Protein 8YLG (pdb70)

InterPro domains:
  IPR000835 MarR-type HTH domain [PF12802] (48-110)
  IPR000835 MarR-type HTH domain [PR00598] (70-86)
  IPR000835 MarR-type HTH domain [PR00598] (87-102)
  IPR000835 MarR-type HTH domain [PR00598] (106-122)
  IPR000835 MarR-type HTH domain [PR00598] (136-156)
  IPR000835 MarR-type HTH domain [PS50995] (1-158)
  IPR000835 MarR-type HTH domain [SM00347] (43-146)
  IPR023187 Transcriptional regulator MarR-type, conserved site [PS01117] (85-119)
  IPR036388 Winged helix-like DNA-binding domain superfamily [G3DSA:1.10.10.10] (2-160)
  IPR036390 Winged helix DNA-binding domain superfamily [SSF46785] (11-158)

Foldseek 3Di:
DDPQVVVQVVCCVVPVVDNPVVSNVVVVVVVLVVCCCPPFQQVLCVVLVDGPLLLLLLVVLQVVDPPSKDWLVVSCVVVVHDSVVSVVSLVVCVVVPQWDWDADPVDNVTIIIGGDPVNNVSSVVSVVVNVVSVCVSCVVADPVRVVVVVVVVVVVVVVVD/DDPQVVVQVVCCVVPVVDDCVVSNVVVVVVVLVVCCCPPFQQVLCVVLVDGPLLLLLLVCLVVVDPPSKDWLVVSCVVVVHDSVVSVVSLVVCVVVVQWDWDADPVDNVIIIIGGDPVNNVSSVVSVVVNVVRVCVSCVVDDPVRVVVVVVVVVVVVVVD

Secondary structure (DSSP, 8-state):
--HHHHHHHHHHHH-TT---THHHHHHHHHHHHHHIIIIIIHHHHHHTT--HHHHHHHHHHHHT-TT-EE-HHHHHHHHT--HHHHHHHHHHHHHHTSEEEEE-TT-TT-EEEEE-HHHHHHHHHHHHHHHHHHHHHHTTS-HHHHHHHHHHHHHHHHHH-/--HHHHHHHHHHHH-TTS--THHHHHHHHHHHHHHIIIIIIHHHHHHTT--HHHHHHHHHHHHT-TT-EE-HHHHHHHHT--HHHHHHHHHHHHHTTSEEEEE-TT-TT-EEEEE-HHHHHHHHHHHHHHHHHHHHHHTTS-HHHHHHHHHHHHHHHHH-

Nearest PDB structures (foldseek):
  8ylg-assembly1_B  TM=1.003E+00  e=1.000E-26  Burkholderia thailandensis
  2nnn-assembly3_F  TM=7.991E-01  e=2.246E-09  Pseudomonas aeruginosa
  3zpl-assembly2_E  TM=8.875E-01  e=2.372E-08  Streptomyces coelicolor
  3zmd-assembly2_D  TM=9.044E-01  e=6.239E-08  Streptomyces coelicolor
  4zzl-assembly1_B  TM=9.068E-01  e=1.075E-07  Pseudomonas aeruginosa

Sequence (321 aa):
MDRRAAHAVEQWRSERPDLDPSSMIVLGRLQEAALVIARDRLNPLFARYGLQPGEFDVLATLRRSGAPYALTPTALYDAAMISSGSMTNRIDRLEKAGWVERRANPADGRGTLVALTSAGRALIDDAVVAHVDNQRRVLSALSAAEQRQLAKLLDKLLQGQAMDRRAAHAVEQWRSERPDLDPSSMIVLGRLQEAALVIARDRLNPLFARYGLQPGEFDDVLATLRRSGAPYALTPTALYDAAMISSGSMTNRIDRLEKAGWVERRANPADGRGTLVALTSAGRALIDDAVVAHVDNQRRVLSALSAAEQRQLAKLLDKLLQGQ

Structure (mmCIF, N/CA/C/O backbone):
data_8YLG
#
_entry.id   8YLG
#
_cell.length_a   62.554
_cell.length_b   101.580
_cell.length_c   109.170
_cell.angle_alpha   90.000
_cell.angle_beta   90.000
_cell.angle_gamma   90.000
#
_symmetry.space_group_name_H-M   'P 21 21 21'
#
loop_
_entity.id
_entity.type
_entity.pdbx_description
1 polymer 'MarR family transcriptional regulator'
2 polymer 'DNA (28-MER)'
3 polymer 'DNA (28-MER)'
4 water water
#
loop_
_atom_site.group_PDB
_atom_site.id
_atom_site.type_symbol
_atom_site.label_atom_id
_atom_site.label_alt_id
_atom_site.label_comp_id
_atom_site.label_asym_id
_atom_site.label_entity_id
_atom_site.label_seq_id
_atom_site.pdbx_PDB_ins_code
_atom_site.Cartn_x
_atom_site.Cartn_y
_atom_site.Cartn_z
_atom_site.occupancy
_atom_site.B_iso_or_equiv
_atom_site.auth_seq_id
_atom_site.auth_comp_id
_atom_site.auth_asym_id
_atom_site.auth_atom_id
_atom_site.pdbx_PDB_model_num
ATOM 1 N N . MET A 1 6 ? 13.03790 -8.21600 43.70419 1.000 45.88047 1 MET A N 1
ATOM 2 C CA . MET A 1 6 ? 13.20238 -8.79195 42.36910 1.000 45.77834 1 MET A CA 1
ATOM 3 C C . MET A 1 6 ? 12.23269 -9.93770 42.13447 1.000 41.86625 1 MET A C 1
ATOM 4 O O . MET A 1 6 ? 12.13989 -10.85250 42.95166 1.000 42.51115 1 MET A O 1
ATOM 9 N N . ASP A 1 7 ? 11.52266 -9.90017 41.00805 1.000 33.15072 2 ASP A N 1
ATOM 10 C CA . ASP A 1 7 ? 10.63284 -10.99532 40.65913 1.000 29.13569 2 ASP A CA 1
ATOM 11 C C . ASP A 1 7 ? 11.42845 -12.09916 39.96045 1.000 29.07591 2 ASP A C 1
ATOM 12 O O . ASP A 1 7 ? 12.66138 -12.04164 39.86407 1.000 29.89959 2 ASP A O 1
ATOM 17 N N A ARG A 1 8 ? 10.72586 -13.12353 39.46381 0.510 27.04063 3 ARG A N 1
ATOM 18 N N B ARG A 1 8 ? 10.71115 -13.12559 39.48386 0.490 27.14776 3 ARG A N 1
ATOM 19 C CA A ARG A 1 8 ? 11.39970 -14.25285 38.82582 0.510 29.93243 3 ARG A CA 1
ATOM 20 C CA B ARG A 1 8 ? 11.35370 -14.25447 38.81057 0.490 29.99395 3 ARG A CA 1
ATOM 21 C C A ARG A 1 8 ? 12.21096 -13.80310 37.62114 0.510 27.70361 3 ARG A C 1
ATOM 22 C C B ARG A 1 8 ? 12.20139 -13.78695 37.63985 0.490 27.70642 3 ARG A C 1
ATOM 23 O O A ARG A 1 8 ? 13.37956 -14.17798 37.46761 0.510 27.50134 3 ARG A O 1
ATOM 24 O O B ARG A 1 8 ? 13.38253 -14.13602 37.52773 0.490 27.98992 3 ARG A O 1
ATOM 39 N N . ALA A 1 9 ? 11.59810 -13.00790 36.74299 1.000 22.95680 4 ALA A N 1
ATOM 40 C CA . ALA A 1 9 ? 12.27744 -12.60914 35.51846 1.000 24.90046 4 ALA A CA 1
ATOM 41 C C . ALA A 1 9 ? 13.52495 -11.79240 35.82328 1.000 21.74561 4 ALA A C 1
ATOM 42 O O . ALA A 1 9 ? 14.59873 -12.04932 35.26446 1.000 26.44784 4 ALA A O 1
ATOM 44 N N . ALA A 1 10 ? 13.40186 -10.80547 36.71883 1.000 21.62052 5 ALA A N 1
ATOM 45 C CA . ALA A 1 10 ? 14.53899 -9.95894 37.07100 1.000 24.30423 5 ALA A CA 1
ATOM 46 C C . ALA A 1 10 ? 15.66689 -10.77208 37.69123 1.000 25.38999 5 ALA A C 1
ATOM 47 O O . ALA A 1 10 ? 16.83947 -10.56168 37.36806 1.000 25.40119 5 ALA A O 1
ATOM 49 N N . HIS A 1 11 ? 15.33247 -11.70999 38.58286 1.000 27.10822 6 HIS A N 1
ATOM 50 C CA . HIS A 1 11 ? 16.37135 -12.52224 39.21358 1.000 26.70629 6 HIS A CA 1
ATOM 51 C C . HIS A 1 11 ? 17.07809 -13.40977 38.19059 1.000 27.72812 6 HIS A C 1
ATOM 52 O O . HIS A 1 11 ? 18.30952 -13.54696 38.22300 1.000 25.07061 6 HIS A O 1
ATOM 59 N N . ALA A 1 12 ? 16.31183 -14.02009 37.28185 1.000 24.09860 7 ALA A N 1
ATOM 60 C CA . ALA A 1 12 ? 16.90294 -14.83959 36.22639 1.000 25.69494 7 ALA A CA 1
ATOM 61 C C . ALA A 1 12 ? 17.85864 -14.02422 35.36702 1.000 26.02997 7 ALA A C 1
ATOM 62 O O . ALA A 1 12 ? 18.93092 -14.50906 34.99028 1.000 23.57191 7 ALA A O 1
ATOM 64 N N . VAL A 1 13 ? 17.49729 -12.77765 35.05478 1.000 25.70133 8 VAL A N 1
ATOM 65 C CA . VAL A 1 13 ? 18.39358 -11.92938 34.26825 1.000 24.13976 8 VAL A CA 1
ATOM 66 C C . VAL A 1 13 ? 19.67623 -11.62434 35.03348 1.000 25.34133 8 VAL A C 1
ATOM 67 O O . VAL A 1 13 ? 20.77024 -11.63111 34.46010 1.000 26.39198 8 VAL A O 1
ATOM 71 N N . GLU A 1 14 ? 19.56960 -11.34531 36.33467 1.000 23.92289 9 GLU A N 1
ATOM 72 C CA . GLU A 1 14 ? 20.77023 -11.12469 37.13407 1.000 26.76508 9 GLU A CA 1
ATOM 73 C C . GLU A 1 14 ? 21.67815 -12.34914 37.12128 1.000 23.85379 9 GLU A C 1
ATOM 74 O O . GLU A 1 14 ? 22.90674 -12.22136 37.07099 1.000 26.95987 9 GLU A O 1
ATOM 80 N N . GLN A 1 15 ? 21.09545 -13.54791 37.19298 1.000 22.65580 10 GLN A N 1
ATOM 81 C CA . GLN A 1 15 ? 21.90915 -14.75555 37.11745 1.000 21.71792 10 GLN A CA 1
ATOM 82 C C . GLN A 1 15 ? 22.63252 -14.84166 35.77651 1.000 21.57110 10 GLN A C 1
ATOM 83 O O . GLN A 1 15 ? 23.83903 -15.11216 35.72567 1.000 23.40349 10 GLN A O 1
ATOM 89 N N . TRP A 1 16 ? 21.90982 -14.58956 34.67412 1.000 26.63210 11 TRP A N 1
ATOM 90 C CA . TRP A 1 16 ? 22.53455 -14.65666 33.35043 1.000 25.48479 11 TRP A CA 1
ATOM 91 C C . TRP A 1 16 ? 23.60864 -13.59144 33.18132 1.000 30.03031 11 TRP A C 1
ATOM 92 O O . TRP A 1 16 ? 24.65614 -13.85183 32.57422 1.000 29.18132 11 TRP A O 1
ATOM 103 N N . ARG A 1 17 ? 23.36963 -12.37842 33.69596 1.000 27.43847 12 ARG A N 1
ATOM 104 C CA . ARG A 1 17 ? 24.40024 -11.34249 33.61297 1.000 33.02890 12 ARG A CA 1
ATOM 105 C C . ARG A 1 17 ? 25.67621 -11.79580 34.30602 1.000 37.90653 12 ARG A C 1
ATOM 106 O O . ARG A 1 17 ? 26.78730 -11.46730 33.87169 1.000 36.04892 12 ARG A O 1
ATOM 114 N N . SER A 1 18 ? 25.53348 -12.54336 35.39748 1.000 32.60964 13 SER A N 1
ATOM 115 C CA . SER A 1 18 ? 26.70373 -13.04035 36.10731 1.000 33.39106 13 SER A CA 1
ATOM 116 C C . SER A 1 18 ? 27.36459 -14.19320 35.35757 1.000 25.72575 13 SER A C 1
ATOM 117 O O . SER A 1 18 ? 28.59260 -14.23409 35.23220 1.000 27.51888 13 SER A O 1
ATOM 120 N N . GLU A 1 19 ? 26.56247 -15.14036 34.86221 1.000 27.73231 14 GLU A N 1
ATOM 121 C CA . GLU A 1 19 ? 27.06510 -16.38980 34.29506 1.000 24.38933 14 GLU A CA 1
ATOM 122 C C . GLU A 1 19 ? 27.49099 -16.27120 32.83756 1.000 26.19074 14 GLU A C 1
ATOM 123 O O . GLU A 1 19 ? 28.34496 -17.04022 32.39221 1.000 28.35549 14 GLU A O 1
ATOM 129 N N . ARG A 1 20 ? 26.89239 -15.36783 32.07393 1.000 26.08843 15 ARG A N 1
ATOM 130 C CA . ARG A 1 20 ? 27.22232 -15.18530 30.65905 1.000 26.72723 15 ARG A CA 1
ATOM 131 C C . ARG A 1 20 ? 27.35378 -13.69063 30.41895 1.000 28.42539 15 ARG A C 1
ATOM 132 O O . ARG A 1 20 ? 26.47889 -13.06513 29.80927 1.000 24.39991 15 ARG A O 1
ATOM 140 N N . PRO A 1 21 ? 28.45338 -13.07961 30.87562 1.000 29.19223 16 PRO A N 1
ATOM 141 C CA . PRO A 1 21 ? 28.62495 -11.63687 30.65785 1.000 32.46293 16 PRO A CA 1
ATOM 142 C C . PRO A 1 21 ? 28.78056 -11.27294 29.18892 1.000 33.34241 16 PRO A C 1
ATOM 143 O O . PRO A 1 21 ? 28.68973 -10.08813 28.84532 1.000 32.11192 16 PRO A O 1
ATOM 147 N N . ASP A 1 22 ? 29.00829 -12.24974 28.31286 1.000 27.89151 17 ASP A N 1
ATOM 148 C CA . ASP A 1 22 ? 29.06393 -11.96715 26.88747 1.000 31.85479 17 ASP A CA 1
ATOM 149 C C . ASP A 1 22 ? 27.68042 -11.72774 26.28419 1.000 26.84791 17 ASP A C 1
ATOM 150 O O . ASP A 1 22 ? 27.58957 -11.28167 25.13623 1.000 30.87538 17 ASP A O 1
ATOM 155 N N . LEU A 1 23 ? 26.61780 -11.95772 27.04445 1.000 25.55281 18 LEU A N 1
ATOM 156 C CA . LEU A 1 23 ? 25.24271 -11.88593 26.55663 1.000 29.12253 18 LEU A CA 1
ATOM 157 C C . LEU A 1 23 ? 24.50493 -10.72399 27.20133 1.000 28.93967 18 LEU A C 1
ATOM 158 O O . LEU A 1 23 ? 24.72748 -10.41492 28.37376 1.000 33.45464 18 LEU A O 1
ATOM 163 N N . ASP A 1 24 ? 23.61839 -10.08386 26.43633 1.000 30.02987 19 ASP A N 1
ATOM 164 C CA . ASP A 1 24 ? 22.71331 -9.10607 27.02311 1.000 25.85711 19 ASP A CA 1
ATOM 165 C C . ASP A 1 24 ? 21.33922 -9.75640 27.11613 1.000 28.14197 19 ASP A C 1
ATOM 166 O O . ASP A 1 24 ? 20.62612 -9.82839 26.10795 1.000 28.13179 19 ASP A O 1
ATOM 171 N N . PRO A 1 25 ? 20.93039 -10.24547 28.28389 1.000 24.45895 20 PRO A N 1
ATOM 172 C CA . PRO A 1 25 ? 19.68094 -11.00969 28.38659 1.000 24.16961 20 PRO A CA 1
ATOM 173 C C . PRO A 1 25 ? 18.48348 -10.16359 28.79769 1.000 22.85610 20 PRO A C 1
ATOM 174 O O . PRO A 1 25 ? 17.47244 -10.70491 29.24846 1.000 27.41594 20 PRO A O 1
ATOM 178 N N . SER A 1 26 ? 18.59690 -8.84245 28.64165 1.000 28.99359 21 SER A N 1
ATOM 179 C CA . SER A 1 26 ? 17.57928 -7.91479 29.13477 1.000 31.34452 21 SER A CA 1
ATOM 180 C C . SER A 1 26 ? 16.18563 -8.24980 28.61125 1.000 33.47347 21 SER A C 1
ATOM 181 O O . SER A 1 26 ? 15.19537 -8.13055 29.34799 1.000 27.09246 21 SER A O 1
ATOM 184 N N . SER A 1 27 ? 16.09231 -8.67169 27.33942 1.000 27.44570 22 SER A N 1
ATOM 185 C CA . SER A 1 27 ? 14.81009 -9.01371 26.71952 1.000 26.32631 22 SER A CA 1
ATOM 186 C C . SER A 1 27 ? 14.02474 -10.04377 27.51914 1.000 24.08311 22 SER A C 1
ATOM 187 O O . SER A 1 27 ? 12.80043 -10.14182 27.35646 1.000 22.03203 22 SER A O 1
ATOM 190 N N . MET A 1 28 ? 14.70335 -10.82151 28.36620 1.000 22.43726 23 MET A N 1
ATOM 191 C CA . MET A 1 28 ? 14.03527 -11.85081 29.15127 1.000 21.28629 23 MET A CA 1
ATOM 192 C C . MET A 1 28 ? 13.04793 -11.26921 30.14294 1.000 18.31602 23 MET A C 1
AT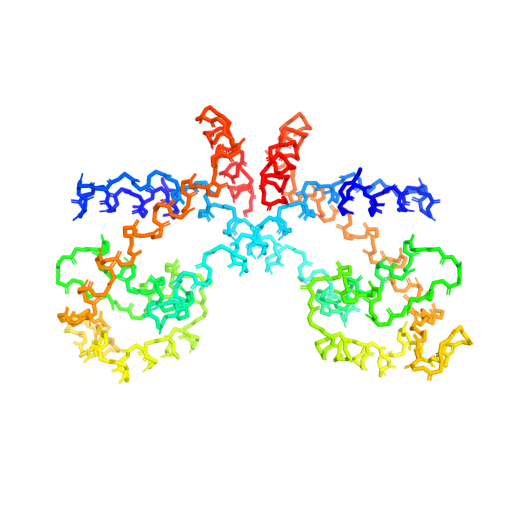OM 193 O O . MET A 1 28 ? 12.12361 -11.96704 30.56204 1.000 21.83325 23 MET A O 1
ATOM 198 N N . ILE A 1 29 ? 13.24843 -10.02283 30.57004 1.000 21.96362 24 ILE A N 1
ATOM 199 C CA . ILE A 1 29 ? 12.38160 -9.45958 31.60059 1.000 22.90485 24 ILE A CA 1
ATOM 200 C C . ILE A 1 29 ? 10.97324 -9.27157 31.05279 1.000 23.41918 24 ILE A C 1
ATOM 201 O O . ILE A 1 29 ? 9.99771 -9.79061 31.61151 1.000 21.99353 24 ILE A O 1
ATOM 206 N N . VAL A 1 30 ? 10.84972 -8.54844 29.93646 1.000 18.42110 25 VAL A N 1
ATOM 207 C CA . VAL A 1 30 ? 9.51917 -8.26917 29.40033 1.000 20.60464 25 VAL A CA 1
ATOM 208 C C . VAL A 1 30 ? 8.83888 -9.55889 28.95467 1.000 22.22485 25 VAL A C 1
ATOM 209 O O . VAL A 1 30 ? 7.68069 -9.80912 29.29956 1.000 19.29415 25 VAL A O 1
ATOM 213 N N . LEU A 1 31 ? 9.55307 -10.42206 28.21636 1.000 18.74986 26 LEU A N 1
ATOM 214 C CA . LEU A 1 31 ? 8.89162 -11.61928 27.70009 1.000 22.46802 26 LEU A CA 1
ATOM 215 C C . LEU A 1 31 ? 8.62687 -12.63539 28.79977 1.000 24.32637 26 LEU A C 1
ATOM 216 O O . LEU A 1 31 ? 7.63542 -13.37410 28.72798 1.000 20.89486 26 LEU A O 1
ATOM 221 N N . GLY A 1 32 ? 9.51637 -12.71930 29.79122 1.000 17.39674 27 GLY A N 1
ATOM 222 C CA . GLY A 1 32 ? 9.24561 -13.56919 30.94292 1.000 20.20247 27 GLY A CA 1
ATOM 223 C C . GLY A 1 32 ? 8.03481 -13.10975 31.73661 1.000 18.69971 27 GLY A C 1
ATOM 224 O O . GLY A 1 32 ? 7.23100 -13.92982 32.19912 1.000 16.38047 27 GLY A O 1
ATOM 225 N N . ARG A 1 33 ? 7.89109 -11.79503 31.92067 1.000 14.75117 28 ARG A N 1
ATOM 226 C CA . ARG A 1 33 ? 6.72819 -11.29632 32.66073 1.000 17.14989 28 ARG A CA 1
ATOM 227 C C . ARG A 1 33 ? 5.44499 -11.47397 31.85236 1.000 18.78721 28 ARG A C 1
ATOM 228 O O . ARG A 1 33 ? 4.37579 -11.72544 32.42306 1.000 17.31091 28 ARG A O 1
ATOM 236 N N . LEU A 1 34 ? 5.52631 -11.32432 30.52613 1.000 15.26106 29 LEU A N 1
ATOM 237 C CA . LEU A 1 34 ? 4.35678 -11.56781 29.67745 1.000 18.08424 29 LEU A CA 1
ATOM 238 C C . LEU A 1 34 ? 3.87209 -13.00229 29.83111 1.000 20.50090 29 LEU A C 1
ATOM 239 O O . LEU A 1 34 ? 2.68038 -13.25425 30.04935 1.000 21.65791 29 LEU A O 1
ATOM 244 N N . GLN A 1 35 ? 4.79435 -13.95694 29.71974 1.000 14.58831 30 GLN A N 1
ATOM 245 C CA . GLN A 1 35 ? 4.44989 -15.36521 29.86705 1.000 20.08147 30 GLN A CA 1
ATOM 246 C C . GLN A 1 35 ? 3.89046 -15.65089 31.25808 1.000 19.18886 30 GLN A C 1
ATOM 247 O O . GLN A 1 35 ? 2.86070 -16.32641 31.40325 1.000 19.40557 30 GLN A O 1
ATOM 253 N N . GLU A 1 36 ? 4.56259 -15.14224 32.29354 1.000 15.56004 31 GLU A N 1
ATOM 254 C CA . GLU A 1 36 ? 4.12563 -15.39368 33.66726 1.000 18.47505 31 GLU A CA 1
ATOM 255 C C . GLU A 1 36 ? 2.75382 -14.77815 33.94100 1.000 19.75651 31 GLU A C 1
ATOM 256 O O . GLU A 1 36 ? 1.90587 -15.40157 34.59240 1.000 17.92270 31 GLU A O 1
ATOM 262 N N . ALA A 1 37 ? 2.52605 -13.54909 33.47208 1.000 17.07351 32 ALA A N 1
ATOM 263 C CA . ALA A 1 37 ? 1.22837 -12.90533 33.67246 1.000 19.59544 32 ALA A CA 1
ATOM 264 C C . ALA A 1 37 ? 0.11061 -13.69578 33.00607 1.000 19.09637 32 ALA A C 1
ATOM 265 O O . ALA A 1 37 ? -0.95338 -13.90550 33.60077 1.000 17.98651 32 ALA A O 1
ATOM 267 N N . ALA A 1 38 ? 0.31813 -14.13767 31.76394 1.000 18.99367 33 ALA A N 1
ATOM 268 C CA . ALA A 1 38 ? -0.73530 -14.90511 31.09709 1.000 22.65080 33 ALA A CA 1
ATOM 269 C C . ALA A 1 38 ? -1.04002 -16.19019 31.85733 1.000 23.52287 33 ALA A C 1
ATOM 270 O O . ALA A 1 38 ? -2.21033 -16.56902 32.02366 1.000 22.67530 33 ALA A O 1
ATOM 272 N N . LEU A 1 39 ? 0.00552 -16.87437 32.31810 1.000 17.03938 34 LEU A N 1
ATOM 273 C CA . LEU A 1 39 ? -0.16123 -18.13152 33.03465 1.000 19.55391 34 LEU A CA 1
ATOM 274 C C . LEU A 1 39 ? -0.88526 -17.92125 34.35626 1.000 21.00284 34 LEU A C 1
ATOM 275 O O . LEU A 1 39 ? -1.84988 -18.62961 34.66506 1.000 21.32379 34 LEU A O 1
ATOM 280 N N . VAL A 1 40 ? -0.41481 -16.96420 35.16116 1.000 19.83853 35 VAL A N 1
ATOM 281 C CA . VAL A 1 40 ? -0.95614 -16.79427 36.50667 1.000 20.63458 35 VAL A CA 1
ATOM 282 C C . VAL A 1 40 ? -2.39073 -16.29741 36.45118 1.000 19.73076 35 VAL A C 1
ATOM 283 O O . VAL A 1 40 ? -3.25381 -16.76920 37.20407 1.000 21.71747 35 VAL A O 1
ATOM 287 N N . ILE A 1 41 ? -2.66945 -15.33760 35.56606 1.000 15.65853 36 ILE A N 1
ATOM 288 C CA . ILE A 1 41 ? -4.02120 -14.78943 35.47575 1.000 18.43411 36 ILE A CA 1
ATOM 289 C C . ILE A 1 41 ? -5.00642 -15.87170 35.05368 1.000 21.05329 36 ILE A C 1
ATOM 290 O O . ILE A 1 41 ? -6.08658 -15.99947 35.63894 1.000 18.49626 36 ILE A O 1
ATOM 295 N N . ALA A 1 42 ? -4.63372 -16.70207 34.06484 1.000 17.42509 37 ALA A N 1
ATOM 296 C CA . ALA A 1 42 ? -5.51407 -17.79483 33.65245 1.000 21.95555 37 ALA A CA 1
ATOM 297 C C . ALA A 1 42 ? -5.67268 -18.82773 34.76323 1.000 22.18192 37 ALA A C 1
ATOM 298 O O . ALA A 1 42 ? -6.79606 -19.18286 35.13879 1.000 20.12421 37 ALA A O 1
ATOM 300 N N . ARG A 1 43 ? -4.55060 -19.29014 35.32663 1.000 22.58925 38 ARG A N 1
ATOM 301 C CA . ARG A 1 43 ? -4.56811 -20.37429 36.30958 1.000 25.20587 38 ARG A CA 1
ATOM 302 C C . ARG A 1 43 ? -5.25853 -19.96252 37.60328 1.000 22.02437 38 ARG A C 1
ATOM 303 O O . ARG A 1 43 ? -6.09400 -20.70587 38.13549 1.000 23.89555 38 ARG A O 1
ATOM 311 N N . ASP A 1 44 ? -4.88010 -18.80776 38.15847 1.000 20.63951 39 ASP A N 1
ATOM 312 C CA . ASP A 1 44 ? -5.33581 -18.42788 39.49361 1.000 24.88805 39 ASP A CA 1
ATOM 313 C C . ASP A 1 44 ? -6.59174 -17.57053 39.50886 1.000 24.27165 39 ASP A C 1
ATOM 314 O O . ASP A 1 44 ? -7.29349 -17.55290 40.52585 1.000 26.74813 39 ASP A O 1
ATOM 319 N N . ARG A 1 45 ? -6.90814 -16.85760 38.42985 1.000 18.01881 40 ARG A N 1
ATOM 320 C CA . ARG A 1 45 ? -8.01464 -15.91013 38.47118 1.000 15.93240 40 ARG A CA 1
ATOM 321 C C . ARG A 1 45 ? -9.15491 -16.32241 37.55113 1.000 22.41114 40 ARG A C 1
ATOM 322 O O . ARG A 1 45 ? -10.29002 -16.49232 38.00743 1.000 23.53983 40 ARG A O 1
ATOM 330 N N . LEU A 1 46 ? -8.87869 -16.50671 36.25725 1.000 18.08177 41 LEU A N 1
ATOM 331 C CA . LEU A 1 46 ? -9.97049 -16.67513 35.29834 1.000 13.12818 41 LEU A CA 1
ATOM 332 C C . LEU A 1 46 ? -10.51848 -18.09005 35.29958 1.000 16.30640 41 LEU A C 1
ATOM 333 O O . LEU A 1 46 ? -11.73789 -18.28259 35.34809 1.000 15.86723 41 LEU A O 1
ATOM 338 N N . ASN A 1 47 ? -9.63891 -19.08833 35.19358 1.000 17.44291 42 ASN A N 1
ATOM 339 C CA . ASN A 1 47 ? -10.11086 -20.46519 35.04833 1.000 16.32191 42 ASN A CA 1
ATOM 340 C C . ASN A 1 47 ? -10.93021 -20.96892 36.23096 1.000 15.68755 42 ASN A C 1
ATOM 341 O O . ASN A 1 47 ? -11.87641 -21.74205 35.99307 1.000 17.27592 42 ASN A O 1
ATOM 346 N N . PRO A 1 48 ? -10.61210 -20.65590 37.49447 1.000 16.64824 43 PRO A N 1
ATOM 347 C CA . PRO A 1 48 ? -11.50254 -21.12594 38.57032 1.000 20.31139 43 PRO A CA 1
ATOM 348 C C . PRO A 1 48 ? -12.93682 -20.64680 38.40276 1.000 19.01117 43 PRO A C 1
ATOM 349 O O . PRO A 1 48 ? -13.87540 -21.36837 38.77049 1.000 16.71576 43 PRO A O 1
ATOM 353 N N . LEU A 1 49 ? -13.13924 -19.43377 37.88388 1.000 16.30616 44 LEU A N 1
ATOM 354 C CA . LEU A 1 49 ? -14.50749 -18.97064 37.67300 1.000 20.60790 44 LEU A CA 1
ATOM 355 C C . LEU A 1 49 ? -15.21484 -19.83474 36.63218 1.000 17.88475 44 LEU A C 1
ATOM 356 O O . LEU A 1 49 ? -16.35390 -20.26779 36.84274 1.000 17.19512 44 LEU A O 1
ATOM 361 N N . PHE A 1 50 ? -14.56058 -20.09075 35.48887 1.000 18.28092 45 PHE A N 1
ATOM 362 C CA . PHE A 1 50 ? -15.18299 -20.94705 34.47922 1.000 17.04546 45 PHE A CA 1
ATOM 363 C C . PHE A 1 50 ? -15.53838 -22.30913 35.06715 1.000 18.61174 45 PHE A C 1
ATOM 364 O O . PHE A 1 50 ? -16.60282 -22.86683 34.77508 1.000 19.41341 45 PHE A O 1
ATOM 372 N N . ALA A 1 51 ? -14.65186 -22.85763 35.90776 1.000 16.58245 46 ALA A N 1
ATOM 373 C CA . ALA A 1 51 ? -14.90122 -24.16873 36.49883 1.000 15.79843 46 ALA A CA 1
ATOM 374 C C . ALA A 1 51 ? -16.15332 -24.18524 37.37287 1.000 16.04903 46 ALA A C 1
ATOM 375 O O . ALA A 1 51 ? -16.80876 -25.22907 37.48893 1.000 19.68390 46 ALA A O 1
ATOM 377 N N . ARG A 1 52 ? -16.47949 -23.06922 38.02892 1.000 16.86109 47 ARG A N 1
ATOM 378 C CA . ARG A 1 52 ? -17.69757 -23.03714 38.83779 1.000 18.54730 47 ARG A CA 1
ATOM 379 C C . ARG A 1 52 ? -18.94733 -23.13806 37.97880 1.000 22.33069 47 ARG A C 1
ATOM 380 O O . ARG A 1 52 ? -20.00241 -23.53297 38.48475 1.000 19.24102 47 ARG A O 1
ATOM 388 N N . TYR A 1 53 ? -18.85583 -22.76308 36.70831 1.000 20.33278 48 TYR A N 1
ATOM 389 C CA . TYR A 1 53 ? -19.93466 -22.94827 35.75006 1.000 20.83521 48 TYR A CA 1
ATOM 390 C C . TYR A 1 53 ? -19.82530 -24.27676 35.01575 1.000 22.23235 48 TYR A C 1
ATOM 391 O O . TYR A 1 53 ? -20.59841 -24.52246 34.08918 1.000 24.71268 48 TYR A O 1
ATOM 400 N N . GLY A 1 54 ? -18.90288 -25.14487 35.42950 1.000 19.18225 49 GLY A N 1
ATOM 401 C CA . GLY A 1 54 ? -18.71354 -26.43718 34.80120 1.000 18.44010 49 GLY A CA 1
ATOM 402 C C . GLY A 1 54 ? -17.94804 -26.40742 33.49517 1.000 21.44452 49 GLY A C 1
ATOM 403 O O . GLY A 1 54 ? -18.03212 -27.36290 32.71631 1.000 22.02322 49 GLY A O 1
ATOM 404 N N . LEU A 1 55 ? -17.18892 -25.35266 33.23687 1.000 19.10271 50 LEU A N 1
ATOM 405 C CA . LEU A 1 55 ? -16.55413 -25.14502 31.94468 1.000 14.73174 50 LEU A CA 1
ATOM 406 C C . LEU A 1 55 ? -15.03932 -25.15456 32.06286 1.000 19.19880 50 LEU A C 1
ATOM 407 O O . LEU A 1 55 ? -14.47459 -24.55467 32.98213 1.000 16.59120 50 LEU A O 1
ATOM 412 N N . GLN A 1 56 ? -14.39297 -25.79915 31.09929 1.000 17.80764 51 GLN A N 1
ATOM 413 C CA . GLN A 1 56 ? -12.97746 -25.55795 30.86310 1.000 19.42263 51 GLN A CA 1
ATOM 414 C C . GLN A 1 56 ? -12.82933 -24.19401 30.19528 1.000 17.05474 51 GLN A C 1
ATOM 415 O O . GLN A 1 56 ? -13.78596 -23.67199 29.60538 1.000 19.20399 51 GLN A O 1
ATOM 421 N N . PRO A 1 57 ? -11.65751 -23.56814 30.30255 1.000 16.02213 52 PRO A N 1
ATOM 422 C CA . PRO A 1 57 ? -11.49863 -22.25861 29.64884 1.000 15.27893 52 PRO A CA 1
ATOM 423 C C . PRO A 1 57 ? -11.80722 -22.30261 28.16162 1.000 15.66480 52 PRO A C 1
ATOM 424 O O . PRO A 1 57 ? -12.44850 -21.38065 27.63632 1.000 18.59059 52 PRO A O 1
ATOM 428 N N . GLY A 1 58 ? -11.35568 -23.34879 27.46648 1.000 19.01515 53 GLY A N 1
ATOM 429 C CA . GLY A 1 58 ? -11.62646 -23.44400 26.03607 1.000 16.96750 53 GLY A CA 1
ATOM 430 C C . GLY A 1 58 ? -13.10129 -23.62159 25.74193 1.000 16.79201 53 GLY A C 1
ATOM 431 O O . GLY A 1 58 ? -13.58829 -23.17539 24.69600 1.000 18.03537 53 GLY A O 1
ATOM 432 N N . GLU A 1 59 ? -13.82843 -24.27810 26.65659 1.000 15.92691 54 GLU A N 1
ATOM 433 C CA . GLU A 1 59 ? -15.27529 -24.43305 26.51617 1.000 20.66113 54 GLU A CA 1
ATOM 434 C C . GLU A 1 59 ? -15.99674 -23.10543 26.70835 1.000 21.41835 54 GLU A C 1
ATOM 435 O O . GLU A 1 59 ? -16.89415 -22.76377 25.93202 1.000 20.26910 54 GLU A O 1
ATOM 441 N N . PHE A 1 60 ? -15.63094 -22.34982 27.75131 1.000 17.31035 55 PHE A N 1
ATOM 442 C CA . PHE A 1 60 ? -16.14521 -20.99027 27.89306 1.000 18.42447 55 PHE A CA 1
ATOM 443 C C . PHE A 1 60 ? -15.88987 -20.18348 26.62980 1.000 20.39651 55 PHE A C 1
ATOM 444 O O . PHE A 1 60 ? -16.75203 -19.42412 26.18401 1.000 17.73768 55 PHE A O 1
ATOM 452 N N . ASP A 1 61 ? -14.70229 -20.33277 26.04212 1.000 16.01632 56 ASP A N 1
ATOM 453 C CA . ASP A 1 61 ? -14.36789 -19.53037 24.87236 1.000 18.25434 56 ASP A CA 1
ATOM 454 C C . ASP A 1 61 ? -15.28062 -19.85765 23.69653 1.000 20.72370 56 ASP A C 1
ATOM 455 O O . ASP A 1 61 ? -15.71444 -18.95354 22.97739 1.000 17.98677 56 ASP A O 1
ATOM 460 N N . VAL A 1 62 ? -15.58508 -21.14262 23.48304 1.000 16.87598 57 VAL A N 1
ATOM 461 C CA . VAL A 1 62 ? -16.48121 -21.50722 22.38569 1.000 18.80238 57 VAL A CA 1
ATOM 462 C C . VAL A 1 62 ? -17.85867 -20.90213 22.61651 1.000 22.40907 57 VAL A C 1
ATOM 463 O O . VAL A 1 62 ? -18.44448 -20.29656 21.71955 1.000 19.24387 57 VAL A O 1
ATOM 467 N N . LEU A 1 63 ? -18.40168 -21.05817 23.82917 1.000 17.43710 58 LEU A N 1
ATOM 468 C CA . LEU A 1 63 ? -19.71871 -20.49039 24.08809 1.000 17.94023 58 LEU A CA 1
ATOM 469 C C . LEU A 1 63 ? -19.72124 -18.97359 23.91470 1.000 19.04214 58 LEU A C 1
ATOM 470 O O . LEU A 1 63 ? -20.69961 -18.40443 23.41969 1.000 21.26544 58 LEU A O 1
ATOM 475 N N . ALA A 1 64 ? -18.65433 -18.29613 24.36033 1.000 17.97908 59 ALA A N 1
ATOM 476 C CA . ALA A 1 64 ? -18.59147 -16.83855 24.22683 1.000 21.33214 59 ALA A CA 1
ATOM 477 C C . ALA A 1 64 ? -18.52738 -16.42164 22.76286 1.000 20.42221 59 ALA A C 1
ATOM 478 O O . ALA A 1 64 ? -19.18454 -15.45822 22.35244 1.000 20.24325 59 ALA A O 1
ATOM 480 N N . THR A 1 65 ? -17.72769 -17.13228 21.96753 1.000 19.36655 60 THR A N 1
ATOM 481 C CA . THR A 1 65 ? -17.62179 -16.82231 20.54415 1.000 15.67830 60 THR A CA 1
ATOM 482 C C . THR A 1 65 ? -18.95968 -17.02452 19.83557 1.000 20.61345 60 THR A C 1
ATOM 483 O O . THR A 1 65 ? -19.37020 -16.19010 19.02222 1.000 22.20676 60 THR A O 1
ATOM 487 N N . LEU A 1 66 ? -19.66399 -18.11038 20.15832 1.000 20.60802 61 LEU A N 1
ATOM 488 C CA . LEU A 1 66 ? -20.99719 -18.32558 19.59878 1.000 25.07028 61 LEU A CA 1
ATOM 489 C C . LEU A 1 66 ? -21.95111 -17.20900 20.00568 1.000 22.66156 61 LEU A C 1
ATOM 490 O O . LEU A 1 66 ? -22.64010 -16.63259 19.15597 1.000 21.47251 61 LEU A O 1
ATOM 495 N N . ARG A 1 67 ? -21.97494 -16.86306 21.30358 1.000 19.09424 62 ARG A N 1
ATOM 496 C CA . ARG A 1 67 ? -22.92807 -15.87138 21.80207 1.000 24.55385 62 ARG A CA 1
ATOM 497 C C . ARG A 1 67 ? -22.67854 -14.49703 21.19165 1.000 23.06828 62 ARG A C 1
ATOM 498 O O . ARG A 1 67 ? -23.61332 -13.83751 20.73074 1.000 23.98511 62 ARG A O 1
ATOM 506 N N . ARG A 1 68 ? -21.42066 -14.04951 21.16715 1.000 23.67699 63 ARG A N 1
ATOM 507 C CA . ARG A 1 68 ? -21.13827 -12.69803 20.69509 1.000 23.73091 63 ARG A CA 1
ATOM 508 C C . ARG A 1 68 ? -21.32084 -12.56559 19.19218 1.000 21.95080 63 ARG A C 1
ATOM 509 O O . ARG A 1 68 ? -21.42326 -11.44017 18.68670 1.000 23.53308 63 ARG A O 1
ATOM 517 N N . SER A 1 69 ? -21.40031 -13.68230 18.47275 1.000 22.03365 64 SER A N 1
ATOM 518 C CA . SER A 1 69 ? -21.62776 -13.63395 17.03528 1.000 25.47950 64 SER A CA 1
ATOM 519 C C . SER A 1 69 ? -23.07201 -13.30367 16.67415 1.000 32.56204 64 SER A C 1
ATOM 520 O O . SER A 1 69 ? -23.35897 -13.03091 15.50299 1.000 26.48128 64 SER A O 1
ATOM 523 N N . GLY A 1 70 ? -23.98991 -13.31624 17.63496 1.000 25.88622 65 GLY A N 1
ATOM 524 C CA . GLY A 1 70 ? -25.36077 -12.92635 17.36944 1.000 29.50462 65 GLY A CA 1
ATOM 525 C C . GLY A 1 70 ? -26.21208 -14.07488 16.85979 1.000 28.21636 65 GLY A C 1
ATOM 526 O O . GLY A 1 70 ? -25.72405 -15.12783 16.45046 1.000 25.89067 65 GLY A O 1
ATOM 527 N N . ALA A 1 71 ? -27.52477 -13.85330 16.88269 1.000 31.04028 66 ALA A N 1
ATOM 528 C CA . ALA A 1 71 ? -28.45660 -14.89860 16.49024 1.000 31.44246 66 ALA A CA 1
ATOM 529 C C . ALA A 1 71 ? -28.16770 -15.36661 15.06383 1.000 32.52677 66 ALA A C 1
ATOM 530 O O . ALA A 1 71 ? -27.87761 -14.54606 14.18529 1.000 30.49142 66 ALA A O 1
ATOM 532 N N . PRO A 1 72 ? -28.29162 -16.67150 14.77798 1.000 32.06307 67 PRO A N 1
ATOM 533 C CA . PRO A 1 72 ? -28.75811 -17.71160 15.69926 1.000 31.79366 67 PRO A CA 1
ATOM 534 C C . PRO A 1 72 ? -27.64590 -18.41708 16.47273 1.000 28.48820 67 PRO A C 1
ATOM 535 O O . PRO A 1 72 ? -27.79242 -19.59510 16.80631 1.000 31.99502 67 PRO A O 1
ATOM 539 N N . TYR A 1 73 ? -26.56123 -17.69839 16.76621 1.000 27.07469 68 TYR A N 1
ATOM 540 C CA . TYR A 1 73 ? -25.48430 -18.20847 17.61210 1.000 23.78833 68 TYR A CA 1
ATOM 541 C C . TYR A 1 73 ? -24.93494 -19.53697 17.08236 1.000 29.82785 68 TYR A C 1
ATOM 542 O O . TYR A 1 73 ? -24.76809 -20.51571 17.81617 1.000 26.74097 68 TYR A O 1
ATOM 551 N N . ALA A 1 74 ? -24.62625 -19.55684 15.78518 1.000 28.97348 69 ALA A N 1
ATOM 552 C CA . ALA A 1 74 ? -24.20683 -20.77081 15.09552 1.000 25.26991 69 ALA A CA 1
ATOM 553 C C . ALA A 1 74 ? -22.99053 -20.47366 14.22934 1.000 27.09258 69 ALA A C 1
ATOM 554 O O . ALA A 1 74 ? -23.05175 -19.60779 13.34939 1.000 26.56065 69 ALA A O 1
ATOM 556 N N . LEU A 1 75 ? -21.90692 -21.21068 14.45278 1.000 22.97484 70 LEU A N 1
ATOM 557 C CA . LEU A 1 75 ? -20.66452 -21.02430 13.71648 1.000 22.40374 70 LEU A CA 1
ATOM 558 C C . LEU A 1 75 ? -20.12800 -22.38063 13.28546 1.000 29.16226 70 LEU A C 1
ATOM 559 O O . LEU A 1 75 ? -20.43050 -23.41055 13.89488 1.000 25.91575 70 LEU A O 1
ATOM 564 N N . THR A 1 76 ? -19.31416 -22.37859 12.22927 1.000 22.80580 71 THR A N 1
ATOM 565 C CA . THR A 1 76 ? -18.69600 -23.62458 11.82279 1.000 23.34175 71 THR A CA 1
ATOM 566 C C . THR A 1 76 ? -17.53533 -23.95887 12.75034 1.000 18.97211 71 THR A C 1
ATOM 567 O O . THR A 1 76 ? -16.93480 -23.06824 13.35424 1.000 22.42130 71 THR A O 1
ATOM 571 N N . PRO A 1 77 ? -17.17942 -25.24068 12.85036 1.000 21.40013 72 PRO A N 1
ATOM 572 C CA . PRO A 1 77 ? -15.93403 -25.60129 13.54919 1.000 21.90376 72 PRO A CA 1
ATOM 573 C C . PRO A 1 77 ? -14.71662 -24.82472 13.07030 1.000 20.24686 72 PRO A C 1
ATOM 574 O O . PRO A 1 77 ? -13.87901 -24.43209 13.89427 1.000 19.98994 72 PRO A O 1
ATOM 578 N N . THR A 1 78 ? -14.60173 -24.57939 11.76175 1.000 19.05811 73 THR A N 1
ATOM 579 C CA . THR A 1 78 ? -13.45288 -23.82886 11.25714 1.000 20.85625 73 THR A CA 1
ATOM 580 C C . THR A 1 78 ? -13.45770 -22.39276 11.76718 1.000 18.89362 73 THR A C 1
ATOM 581 O O . THR A 1 78 ? -12.41077 -21.86633 12.15873 1.000 23.09767 73 THR A O 1
ATOM 585 N N . ALA A 1 79 ? -14.61772 -21.73437 11.75191 1.000 21.27690 74 ALA A N 1
ATOM 586 C CA . ALA A 1 79 ? -14.69432 -20.38734 12.30358 1.000 22.16548 74 ALA A CA 1
ATOM 587 C C . ALA A 1 79 ? -14.31562 -20.39754 13.77345 1.000 21.77094 74 ALA A C 1
ATOM 588 O O . ALA A 1 79 ? -13.65793 -19.47201 14.26389 1.000 21.13126 74 ALA A O 1
ATOM 590 N N . LEU A 1 80 ? -14.73458 -21.43966 14.48819 1.000 21.06241 75 LEU A N 1
ATOM 591 C CA . LEU A 1 80 ? -14.41201 -21.55623 15.90226 1.000 20.01397 75 LEU A CA 1
ATOM 592 C C . LEU A 1 80 ? -12.91448 -21.78095 16.12122 1.000 18.57009 75 LEU A C 1
ATOM 593 O O . LEU A 1 80 ? -12.31049 -21.14231 16.99305 1.000 21.14129 75 LEU A O 1
ATOM 598 N N . TYR A 1 81 ? -12.29841 -22.72353 15.39137 1.000 17.55823 76 TYR A N 1
ATOM 599 C CA . TYR A 1 81 ? -10.88022 -22.98280 15.66555 1.000 17.74665 76 TYR A CA 1
ATOM 600 C C . TYR A 1 81 ? -9.99139 -21.86890 15.12690 1.000 21.05252 76 TYR A C 1
ATOM 601 O O . TYR A 1 81 ? -8.92584 -21.60147 15.69772 1.000 20.52732 76 TYR A O 1
ATOM 610 N N . ASP A 1 82 ? -10.39532 -21.20248 14.04410 1.000 22.45293 77 ASP A N 1
ATOM 611 C CA . ASP A 1 82 ? -9.65450 -20.01260 13.62796 1.000 23.44700 77 ASP A CA 1
ATOM 612 C C . ASP A 1 82 ? -9.70667 -18.94692 14.71876 1.000 24.54693 77 ASP A C 1
ATOM 613 O O . ASP A 1 82 ? -8.69765 -18.29744 15.01550 1.000 26.62760 77 ASP A O 1
ATOM 618 N N . ALA A 1 83 ? -10.89209 -18.73718 15.30455 1.000 23.17829 78 ALA A N 1
ATOM 619 C CA . ALA A 1 83 ? -11.04434 -17.75740 16.37481 1.000 28.83996 78 ALA A CA 1
ATOM 620 C C . ALA A 1 83 ? -10.25340 -18.15758 17.61000 1.000 24.81018 78 ALA A C 1
ATOM 621 O O . ALA A 1 83 ? -9.64512 -17.30478 18.26579 1.000 28.50366 78 ALA A O 1
ATOM 623 N N . ALA A 1 84 ? -10.24852 -19.44759 17.94917 1.000 18.34159 79 ALA A N 1
ATOM 624 C CA . ALA A 1 84 ? -9.57635 -19.88229 19.16518 1.000 19.03491 79 ALA A CA 1
ATOM 625 C C . ALA A 1 84 ? -8.07477 -20.04888 18.98975 1.000 19.75347 79 ALA A C 1
ATOM 626 O O . ALA A 1 84 ? -7.36612 -20.16672 19.99481 1.000 21.58745 79 ALA A O 1
ATOM 628 N N . MET A 1 85 ? -7.59064 -20.08889 17.75003 1.000 21.01484 80 MET A N 1
ATOM 629 C CA . MET A 1 85 ? -6.18108 -20.36879 17.44337 1.000 24.32201 80 MET A CA 1
ATOM 630 C C . MET A 1 85 ? -5.74715 -21.71813 18.01950 1.000 27.30050 80 MET A C 1
ATOM 631 O O . MET A 1 85 ? -4.70567 -21.84513 18.67595 1.000 25.27050 80 MET A O 1
ATOM 636 N N . ILE A 1 86 ? -6.58481 -22.73170 17.80194 1.000 19.64117 81 ILE A N 1
ATOM 637 C CA . ILE A 1 86 ? -6.23085 -24.11979 18.06056 1.000 15.45300 81 ILE A CA 1
ATOM 638 C C . ILE A 1 86 ? -6.47878 -24.91347 16.78218 1.000 20.14003 81 ILE A C 1
ATOM 639 O O . ILE A 1 86 ? -7.03348 -24.40468 15.80009 1.000 19.51176 81 ILE A O 1
ATOM 644 N N . SER A 1 87 ? -6.05385 -26.17497 16.80318 1.000 19.46946 82 SER A N 1
ATOM 645 C CA . SER A 1 87 ? -6.16162 -27.02720 15.62953 1.000 20.95573 82 SER A CA 1
ATOM 646 C C . SER A 1 87 ? -7.59603 -27.50648 15.44854 1.000 19.53631 82 SER A C 1
ATOM 647 O O . SER A 1 87 ? -8.41084 -27.48256 16.38286 1.000 16.60733 82 SER A O 1
ATOM 650 N N . SER A 1 88 ? -7.89418 -27.96532 14.22781 1.000 21.00091 83 SER A N 1
ATOM 651 C CA . SER A 1 88 ? -9.23759 -28.46457 13.94003 1.000 25.18321 83 SER A CA 1
ATOM 652 C C . SER A 1 88 ? -9.61270 -29.61372 14.86597 1.000 22.38812 83 SER A C 1
ATOM 653 O O . SER A 1 88 ? -10.74305 -29.67515 15.35959 1.000 18.42160 83 SER A O 1
ATOM 656 N N . GLY A 1 89 ? -8.69306 -30.55885 15.07588 1.000 20.82222 84 GLY A N 1
ATOM 657 C CA . GLY A 1 89 ? -9.00066 -31.69577 15.92934 1.000 20.39309 84 GLY A CA 1
ATOM 658 C C . GLY A 1 89 ? -9.23967 -31.30840 17.37863 1.000 20.44504 84 GLY A C 1
ATOM 659 O O . GLY A 1 89 ? -10.05913 -31.91688 18.06647 1.000 19.69720 84 GLY A O 1
ATOM 660 N N . SER A 1 90 ? -8.48945 -30.32646 17.88093 1.000 18.46635 85 SER A N 1
ATOM 661 C CA . SER A 1 90 ? -8.74173 -29.87656 19.24577 1.000 17.73440 85 SER A CA 1
ATOM 662 C C . SER A 1 90 ? -10.10679 -29.21905 19.36691 1.000 19.70937 85 SER A C 1
ATOM 663 O O . SER A 1 90 ? -10.76160 -29.33454 20.41346 1.000 17.19194 85 SER A O 1
ATOM 666 N N . MET A 1 91 ? -10.56070 -28.54322 18.30808 1.000 16.74730 86 MET A N 1
ATOM 667 C CA . MET A 1 91 ? -11.89658 -27.95645 18.35047 1.000 16.54505 86 MET A CA 1
ATOM 668 C C . MET A 1 91 ? -12.97092 -29.04092 18.35514 1.000 18.92107 86 MET A C 1
ATOM 669 O O . MET A 1 91 ? -13.99288 -28.89990 19.03761 1.000 19.10226 86 MET A O 1
ATOM 674 N N . THR A 1 92 ? -12.76177 -30.13165 17.60850 1.000 19.32288 87 THR A N 1
ATOM 675 C CA . THR A 1 92 ? -13.69327 -31.25772 17.68693 1.000 21.02593 87 THR A CA 1
ATOM 676 C C . THR A 1 92 ? -13.89756 -31.67476 19.13727 1.000 18.87854 87 THR A C 1
ATOM 677 O O . THR A 1 92 ? -15.02342 -31.91765 19.58029 1.000 18.63159 87 THR A O 1
ATOM 681 N N . ASN A 1 93 ? -12.80184 -31.77662 19.89176 1.000 17.74517 88 ASN A N 1
ATOM 682 C CA . ASN A 1 93 ? -12.90337 -32.18913 21.29143 1.000 18.56202 88 ASN A CA 1
ATOM 683 C C . ASN A 1 93 ? -13.71390 -31.19565 22.12383 1.000 16.56348 88 ASN A C 1
ATOM 684 O O . ASN A 1 93 ? -14.56269 -31.59352 22.92849 1.000 19.57281 88 ASN A O 1
ATOM 689 N N . ARG A 1 94 ? -13.45719 -29.89263 21.95614 1.000 16.48096 89 ARG A N 1
ATOM 690 C CA . ARG A 1 94 ? -14.21981 -28.88537 22.69286 1.000 16.69641 89 ARG A CA 1
ATOM 69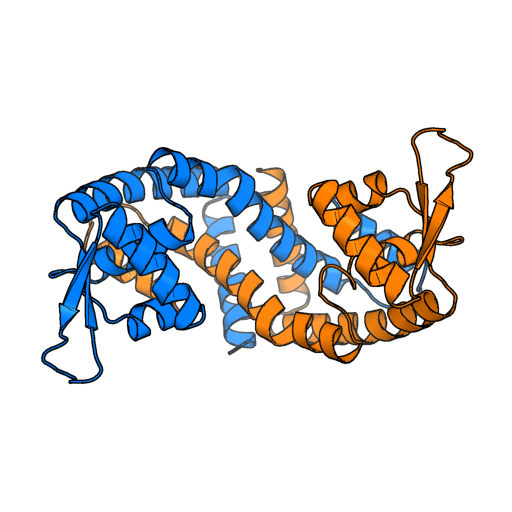1 C C . ARG A 1 94 ? -15.70909 -28.98622 22.37134 1.000 16.35494 89 ARG A C 1
ATOM 692 O O . ARG A 1 94 ? -16.56773 -28.89913 23.26174 1.000 16.38431 89 ARG A O 1
ATOM 700 N N . ILE A 1 95 ? -16.03444 -29.13080 21.08863 1.000 16.59146 90 ILE A N 1
ATOM 701 C CA . ILE A 1 95 ? -17.43445 -29.27493 20.69604 1.000 15.84319 90 ILE A CA 1
ATOM 702 C C . ILE A 1 95 ? -18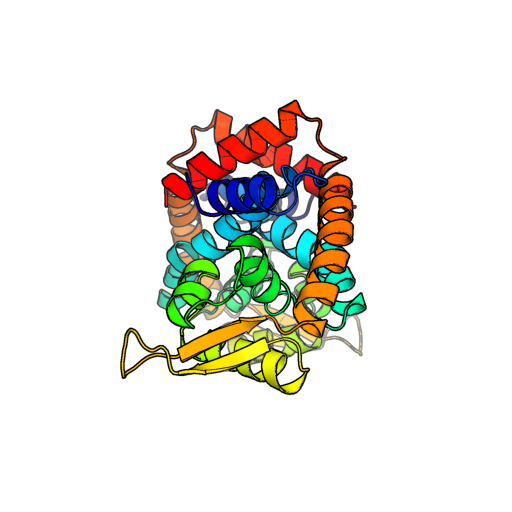.03491 -30.54717 21.28498 1.000 22.03733 90 ILE A C 1
ATOM 703 O O . ILE A 1 95 ? -19.18088 -30.54299 21.75807 1.000 22.37190 90 ILE A O 1
ATOM 708 N N . ASP A 1 96 ? -17.28851 -31.66074 21.24240 1.000 18.06774 91 ASP A N 1
ATOM 709 C CA . ASP A 1 96 ? -17.78259 -32.91146 21.82479 1.000 22.28239 91 ASP A CA 1
ATOM 710 C C . ASP A 1 96 ? -18.14680 -32.72115 23.29391 1.000 22.34716 91 ASP A C 1
ATOM 711 O O . ASP A 1 96 ? -19.21266 -33.16102 23.74103 1.000 20.60230 91 ASP A O 1
ATOM 716 N N . ARG A 1 97 ? -17.25446 -32.09338 24.07006 1.000 18.92115 92 ARG A N 1
ATOM 717 C CA . ARG A 1 97 ? -17.53557 -31.88354 25.49176 1.000 20.16140 92 ARG A CA 1
ATOM 718 C C . ARG A 1 97 ? -18.78792 -31.04008 25.68736 1.000 23.65094 92 ARG A C 1
ATOM 719 O O . ARG A 1 97 ? -19.65003 -31.36798 26.51233 1.000 20.84956 92 ARG A O 1
ATOM 727 N N . LEU A 1 98 ? -18.88531 -29.92573 24.95588 1.000 17.78334 93 LEU A N 1
ATOM 728 C CA . LEU A 1 98 ? -20.03531 -29.03649 25.09669 1.000 19.24561 93 LEU A CA 1
ATOM 729 C C . LEU A 1 98 ? -21.31860 -29.70224 24.62923 1.000 18.97102 93 LEU A C 1
ATOM 730 O O . LEU A 1 98 ? -22.38829 -29.46216 25.19998 1.000 19.85696 93 LEU A O 1
ATOM 735 N N . GLU A 1 99 ? -21.24218 -30.50339 23.56734 1.000 22.74740 94 GLU A N 1
ATOM 736 C CA . GLU A 1 99 ? -22.43542 -31.17616 23.05817 1.000 19.07342 94 GLU A CA 1
ATOM 737 C C . GLU A 1 99 ? -22.95259 -32.18995 24.06742 1.000 25.21781 94 GLU A C 1
ATOM 738 O O . GLU A 1 99 ? -24.15782 -32.25288 24.34388 1.000 23.06008 94 GLU A O 1
ATOM 744 N N . LYS A 1 100 ? -22.04776 -32.98874 24.63843 1.000 24.24025 95 LYS A N 1
ATOM 745 C CA . LYS A 1 100 ? -22.46311 -33.96772 25.63457 1.000 25.41445 95 LYS A CA 1
ATOM 746 C C . LYS A 1 100 ? -23.07995 -33.28840 26.85100 1.000 24.30833 95 LYS A C 1
ATOM 747 O O . LYS A 1 100 ? -24.03598 -33.80835 27.43601 1.000 25.85784 95 LYS A O 1
ATOM 753 N N . ALA A 1 101 ? -22.55965 -32.12047 27.23272 1.000 20.78065 96 ALA A N 1
ATOM 754 C CA . ALA A 1 101 ? -23.07226 -31.37164 28.37428 1.000 25.58850 96 ALA A CA 1
ATOM 755 C C . ALA A 1 101 ? -24.38764 -30.66691 28.07000 1.000 29.51479 96 ALA A C 1
ATOM 756 O O . ALA A 1 101 ? -25.02946 -30.16622 29.00205 1.000 30.47234 96 ALA A O 1
ATOM 758 N N . GLY A 1 102 ? -24.79859 -30.62435 26.80085 1.000 22.29672 97 GLY A N 1
ATOM 759 C CA . GLY A 1 102 ? -26.06020 -30.01038 26.40582 1.000 23.99866 97 GLY A CA 1
ATOM 760 C C . GLY A 1 102 ? -26.01032 -28.51873 26.15499 1.000 24.78818 97 GLY A C 1
ATOM 761 O O . GLY A 1 102 ? -27.07291 -27.88462 26.07003 1.000 26.59446 97 GLY A O 1
ATOM 762 N N . TRP A 1 103 ? -24.81430 -27.94459 26.00602 1.000 21.21032 98 TRP A N 1
ATOM 763 C CA . TRP A 1 103 ? -24.65431 -26.50639 25.81756 1.000 20.99019 98 TRP A CA 1
ATOM 764 C C . TRP A 1 103 ? -24.61531 -26.09538 24.34528 1.000 22.15665 98 TRP A C 1
ATOM 765 O O . TRP A 1 103 ? -24.84069 -24.91858 24.03865 1.000 22.62849 98 TRP A O 1
ATOM 776 N N . VAL A 1 104 ? -24.28247 -27.01478 23.43671 1.000 19.59965 99 VAL A N 1
ATOM 777 C CA . VAL A 1 104 ? -24.29658 -26.74966 21.99996 1.000 20.82830 99 VAL A CA 1
ATOM 778 C C . VAL A 1 104 ? -24.90788 -27.95195 21.29996 1.000 26.61362 99 VAL A C 1
ATOM 779 O O . VAL A 1 104 ? -25.02884 -29.03662 21.87366 1.000 26.68283 99 VAL A O 1
ATOM 783 N N . GLU A 1 105 ? -25.27054 -27.74534 20.02637 1.000 21.00039 100 GLU A N 1
ATOM 784 C CA . GLU A 1 105 ? -25.81303 -28.78144 19.17584 1.000 21.96109 100 GLU A CA 1
ATOM 785 C C . GLU A 1 105 ? -25.21371 -28.65755 17.77934 1.000 25.02269 100 GLU A C 1
ATOM 786 O O . GLU A 1 105 ? -25.12930 -27.55322 17.23625 1.000 29.62110 100 GLU A O 1
ATOM 792 N N . ARG A 1 106 ? -24.82933 -29.78892 17.19420 1.000 25.68610 101 ARG A N 1
ATOM 793 C CA . ARG A 1 106 ? -24.33788 -29.82550 15.81770 1.000 28.69600 101 ARG A CA 1
ATOM 794 C C . ARG A 1 106 ? -25.50401 -30.03518 14.85603 1.000 31.01751 101 ARG A C 1
ATOM 795 O O . ARG A 1 106 ? -26.47186 -30.73441 15.16577 1.000 31.00295 101 ARG A O 1
ATOM 803 N N . ARG A 1 107 ? -25.39483 -29.43512 13.67453 1.000 29.23098 102 ARG A N 1
ATOM 804 C CA . ARG A 1 107 ? -26.31337 -29.71660 12.58129 1.000 31.74556 102 ARG A CA 1
ATOM 805 C C . ARG A 1 107 ? -25.55618 -29.50214 11.28437 1.000 31.92406 102 ARG A C 1
ATOM 806 O O . ARG A 1 107 ? -24.48057 -28.89767 11.27283 1.000 28.20000 102 ARG A O 1
ATOM 814 N N . ALA A 1 108 ? -26.10141 -30.04536 10.19658 1.000 29.99749 103 ALA A N 1
ATOM 815 C CA . ALA A 1 108 ? -25.43541 -29.91628 8.90677 1.000 35.42283 103 ALA A CA 1
ATOM 816 C C . ALA A 1 108 ? -25.40282 -28.45722 8.47415 1.000 38.50635 103 ALA A C 1
ATOM 817 O O . ALA A 1 108 ? -26.34793 -27.70682 8.71592 1.000 37.85025 103 ALA A O 1
ATOM 819 N N . ASN A 1 109 ? -24.28773 -28.03964 7.86683 1.000 33.85406 104 ASN A N 1
ATOM 820 C CA . ASN A 1 109 ? -24.25788 -26.69709 7.29641 1.000 31.11458 104 ASN A CA 1
ATOM 821 C C . ASN A 1 109 ? -24.91505 -26.73880 5.92236 1.000 34.45028 104 ASN A C 1
ATOM 822 O O . ASN A 1 109 ? -24.38361 -27.37114 4.99558 1.000 33.63586 104 ASN A O 1
ATOM 827 N N . PRO A 1 110 ? -26.06125 -26.07118 5.74065 1.000 38.53089 105 PRO A N 1
ATOM 828 C CA . PRO A 1 110 ? -26.68816 -26.06873 4.40856 1.000 39.12749 105 PRO A CA 1
ATOM 829 C C . PRO A 1 110 ? -25.79948 -25.46268 3.33996 1.000 40.41007 105 PRO A C 1
ATOM 830 O O . PRO A 1 110 ? -25.90899 -25.83019 2.16392 1.000 41.86165 105 PRO A O 1
ATOM 834 N N . ALA A 1 111 ? -24.89991 -24.55859 3.71887 1.000 33.87158 106 ALA A N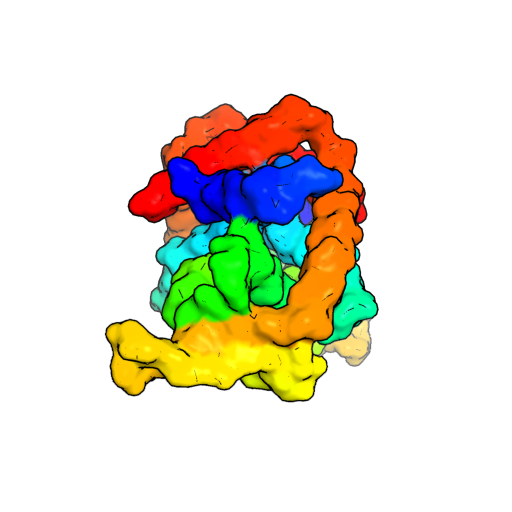 1
ATOM 835 C CA . ALA A 1 111 ? -24.04208 -23.88695 2.75559 1.000 41.98774 106 ALA A CA 1
ATOM 836 C C . ALA A 1 111 ? -22.89962 -24.75907 2.24029 1.000 42.12394 106 ALA A C 1
ATOM 837 O O . ALA A 1 111 ? -22.28608 -24.40179 1.23096 1.000 42.57171 106 ALA A O 1
ATOM 839 N N . ASP A 1 112 ? -22.59298 -25.88095 2.88786 1.000 37.08199 107 ASP A N 1
ATOM 840 C CA . ASP A 1 112 ? -21.39658 -26.63927 2.52095 1.000 35.71598 107 ASP A CA 1
ATOM 841 C C . ASP A 1 112 ? -21.57740 -28.08681 2.95161 1.000 35.58641 107 ASP A C 1
ATOM 842 O O . ASP A 1 112 ? -21.64841 -28.37002 4.15410 1.000 34.67251 107 ASP A O 1
ATOM 847 N N . GLY A 1 113 ? -21.59583 -29.00403 1.98119 1.000 36.58245 108 GLY A N 1
ATOM 848 C CA . GLY A 1 113 ? -21.77953 -30.41705 2.28069 1.000 35.91940 108 GLY A CA 1
ATOM 849 C C . GLY A 1 113 ? -20.71355 -31.00135 3.18660 1.000 38.28700 108 GLY A C 1
ATOM 850 O O . GLY A 1 113 ? -20.94896 -32.02773 3.83257 1.000 32.94444 108 GLY A O 1
ATOM 851 N N . ARG A 1 114 ? -19.54080 -30.37853 3.24453 1.000 29.82995 109 ARG A N 1
ATOM 852 C CA . ARG A 1 114 ? -18.51362 -30.82821 4.16474 1.000 28.23051 109 ARG A CA 1
ATOM 853 C C . ARG A 1 114 ? -18.78198 -30.36435 5.57982 1.000 35.79622 109 ARG A C 1
ATOM 854 O O . ARG A 1 114 ? -18.13798 -30.86112 6.50438 1.000 33.32010 109 ARG A O 1
ATOM 862 N N . GLY A 1 115 ? -19.72046 -29.43645 5.75814 1.000 33.87261 110 GLY A N 1
ATOM 863 C CA . GLY A 1 115 ? -19.75138 -28.60149 6.93276 1.000 27.38178 110 GLY A CA 1
ATOM 864 C C . GLY A 1 115 ? -20.76563 -28.95291 8.00233 1.000 30.76688 110 GLY A C 1
ATOM 865 O O . GLY A 1 115 ? -21.74798 -29.66616 7.78891 1.000 27.03907 110 GLY A O 1
ATOM 866 N N . THR A 1 116 ? -20.51301 -28.36771 9.15981 1.000 26.11642 111 THR A N 1
ATOM 867 C CA . THR A 1 116 ? -21.31911 -28.47862 10.36021 1.000 27.73743 111 THR A CA 1
ATOM 868 C C . THR A 1 116 ? -21.51002 -27.07205 10.90543 1.000 24.26015 111 THR A C 1
ATOM 869 O O . THR A 1 116 ? -20.61386 -26.23170 10.79724 1.000 26.32511 111 THR A O 1
ATOM 873 N N . LEU A 1 117 ? -22.67225 -26.81200 11.48440 1.000 25.95765 112 LEU A N 1
ATOM 874 C CA . LEU A 1 117 ? -22.90147 -25.61198 12.27059 1.000 24.11382 112 LEU A CA 1
ATOM 875 C C . LEU A 1 117 ? -23.01171 -26.03509 13.72693 1.000 29.20150 112 LEU A C 1
ATOM 876 O O . LEU A 1 117 ? -23.78076 -26.95022 14.04745 1.000 27.79146 112 LEU A O 1
ATOM 881 N N . VAL A 1 118 ? -22.22265 -25.39786 14.59336 1.000 20.53348 113 VAL A N 1
ATOM 882 C CA . VAL A 1 118 ? -22.30325 -25.59746 16.03872 1.000 21.99496 113 VAL A CA 1
ATOM 883 C C . VAL A 1 118 ? -23.14629 -24.46081 16.58951 1.000 22.70285 113 VAL A C 1
ATOM 884 O O . VAL A 1 118 ? -22.79287 -23.28692 16.42985 1.000 25.88634 113 VAL A O 1
ATOM 888 N N . ALA A 1 119 ? -24.25810 -24.78880 17.24179 1.000 24.47824 114 ALA A N 1
ATOM 889 C CA . ALA A 1 119 ? -25.18059 -23.76312 17.69670 1.000 24.97438 114 ALA A CA 1
ATOM 890 C C . ALA A 1 119 ? -25.38271 -23.88215 19.19610 1.000 26.26752 114 ALA A C 1
ATOM 891 O O . ALA A 1 119 ? -25.43853 -24.98908 19.73813 1.000 24.56244 114 ALA A O 1
ATOM 893 N N . LEU A 1 120 ? -25.49646 -22.73283 19.85012 1.000 23.24265 115 LEU A N 1
ATOM 894 C CA . LEU A 1 120 ? -25.88949 -22.70483 21.24989 1.000 24.58988 115 LEU A CA 1
ATOM 895 C C . LEU A 1 120 ? -27.25510 -23.35955 21.42421 1.000 23.65031 115 LEU A C 1
ATOM 896 O O . LEU A 1 120 ? -28.17584 -23.12645 20.63659 1.000 26.39451 115 LEU A O 1
ATOM 901 N N . THR A 1 121 ? -27.40253 -24.15432 22.48757 1.000 23.84353 116 THR A N 1
ATOM 902 C CA . THR A 1 121 ? -28.73922 -24.52512 22.92206 1.000 27.04469 116 THR A CA 1
ATOM 903 C C . THR A 1 121 ? -29.28754 -23.41268 23.80928 1.000 24.93097 116 THR A C 1
ATOM 904 O O . THR A 1 121 ? -28.56789 -22.48593 24.19158 1.000 25.10403 116 THR A O 1
ATOM 908 N N . SER A 1 122 ? -30.57580 -23.50290 24.14923 1.000 22.58398 117 SER A N 1
ATOM 909 C CA . SER A 1 122 ? -31.12045 -22.51128 25.06791 1.000 22.52920 117 SER A CA 1
ATOM 910 C C . SER A 1 122 ? -30.39103 -22.56926 26.40138 1.000 24.58427 117 SER A C 1
ATOM 911 O O . SER A 1 122 ? -30.11239 -21.53079 27.00668 1.000 23.65164 117 SER A O 1
ATOM 914 N N . ALA A 1 123 ? -30.06045 -23.77722 26.86807 1.000 22.49110 118 ALA A N 1
ATOM 915 C CA . ALA A 1 123 ? -29.32062 -23.91332 28.12038 1.000 23.82216 118 ALA A CA 1
ATOM 916 C C . ALA A 1 123 ? -27.91044 -23.35915 27.98825 1.000 22.60651 118 ALA A C 1
ATOM 917 O O . ALA A 1 123 ? -27.41064 -22.69239 28.90359 1.000 19.44933 118 ALA A O 1
ATOM 919 N N . GLY A 1 124 ? -27.25559 -23.62065 26.85390 1.000 21.20817 119 GLY A N 1
ATOM 920 C CA . GLY A 1 124 ? -25.92205 -23.07382 26.64212 1.000 22.95835 119 GLY A CA 1
ATOM 921 C C . GLY A 1 124 ? -25.93549 -21.55879 26.61984 1.000 21.05079 119 GLY A C 1
ATOM 922 O O . GLY A 1 124 ? -25.05400 -20.90669 27.18707 1.000 20.58709 119 GLY A O 1
ATOM 923 N N . ARG A 1 125 ? -26.95265 -20.97973 25.97532 1.000 21.94245 120 ARG A N 1
ATOM 924 C CA . ARG A 1 125 ? -27.07524 -19.52775 25.91152 1.000 22.26846 120 ARG A CA 1
ATOM 925 C C . ARG A 1 125 ? -27.30808 -18.92843 27.29625 1.000 22.99254 120 ARG A C 1
ATOM 926 O O . ARG A 1 125 ? -26.73260 -17.88824 27.63035 1.000 25.98408 120 ARG A O 1
ATOM 934 N N . ALA A 1 126 ? -28.17530 -19.55069 28.10218 1.000 21.43501 121 ALA A N 1
ATOM 935 C CA . ALA A 1 126 ? -28.39764 -19.05899 29.46175 1.000 21.08363 121 ALA A CA 1
ATOM 936 C C . ALA A 1 126 ? -27.11095 -19.11426 30.27608 1.000 20.60626 121 ALA A C 1
ATOM 937 O O . ALA A 1 126 ? -26.80522 -18.18358 31.03044 1.000 22.83785 121 ALA A O 1
ATOM 939 N N . LEU A 1 127 ? -26.33403 -20.18883 30.11583 1.000 19.04733 122 LEU A N 1
ATOM 940 C CA . LEU A 1 127 ? -25.08797 -20.32808 30.87221 1.000 20.14853 122 LEU A CA 1
ATOM 941 C C . LEU A 1 127 ? -24.09910 -19.21409 30.52271 1.000 18.09605 122 LEU A C 1
ATOM 942 O O . LEU A 1 127 ? -23.55143 -18.55133 31.41188 1.000 20.05491 122 LEU A O 1
ATOM 947 N N . ILE A 1 128 ? -23.82122 -19.02121 29.22939 1.000 17.89192 123 ILE A N 1
ATOM 948 C CA . ILE A 1 128 ? -22.82801 -18.01806 28.85288 1.000 21.07177 123 ILE A CA 1
ATOM 949 C C . ILE A 1 128 ? -23.34473 -16.60796 29.11713 1.000 21.75485 123 ILE A C 1
ATOM 950 O O . ILE A 1 128 ? -22.55735 -15.71537 29.44980 1.000 19.29445 123 ILE A O 1
ATOM 955 N N . ASP A 1 129 ? -24.66246 -16.37536 28.97830 1.000 20.97639 124 ASP A N 1
ATOM 956 C CA . ASP A 1 129 ? -25.21473 -15.05493 29.28801 1.000 23.49890 124 ASP A CA 1
ATOM 957 C C . ASP A 1 129 ? -24.98314 -14.68778 30.74673 1.000 24.03120 124 ASP A C 1
ATOM 958 O O . ASP A 1 129 ? -24.78346 -13.51061 31.06696 1.000 28.93274 124 ASP A O 1
ATOM 963 N N . ASP A 1 130 ? -24.98903 -15.68813 31.63038 1.000 19.65629 125 ASP A N 1
ATOM 964 C CA . ASP A 1 130 ? -24.70519 -15.51324 33.05072 1.000 19.82635 125 ASP A CA 1
ATOM 965 C C . ASP A 1 130 ? -23.20371 -15.38677 33.29281 1.000 18.33158 125 ASP A C 1
ATOM 966 O O . ASP A 1 130 ? -22.74078 -14.41786 33.90596 1.000 22.21285 125 ASP A O 1
ATOM 971 N N . ALA A 1 131 ? -22.43474 -16.34126 32.77497 1.000 18.94621 126 ALA A N 1
ATOM 972 C CA . ALA A 1 131 ? -21.00229 -16.40552 33.05278 1.000 22.99049 126 ALA A CA 1
ATOM 973 C C . ALA A 1 131 ? -20.24834 -15.19049 32.51774 1.000 20.29353 126 ALA A C 1
ATOM 974 O O . ALA A 1 131 ? -19.29085 -14.73468 33.14778 1.000 19.07480 126 ALA A O 1
ATOM 976 N N . VAL A 1 132 ? -20.63284 -14.66912 31.34341 1.000 21.11042 127 VAL A N 1
ATOM 977 C CA . VAL A 1 132 ? -19.85469 -13.56516 30.77623 1.000 17.58939 127 VAL A CA 1
ATOM 978 C C . VAL A 1 132 ? -19.88126 -12.34824 31.69742 1.000 21.25489 127 VAL A C 1
ATOM 979 O O . VAL A 1 132 ? -18.89558 -11.61174 31.78026 1.000 19.86765 127 VAL A O 1
ATOM 983 N N . VAL A 1 133 ? -20.99222 -12.11177 32.40053 1.000 21.46435 128 VAL A N 1
ATOM 984 C CA . VAL A 1 133 ? -21.04530 -10.98376 33.32694 1.000 25.62814 128 VAL A CA 1
ATOM 985 C C . VAL A 1 133 ? -20.11977 -11.22005 34.51577 1.000 23.25626 128 VAL A C 1
ATOM 986 O O . VAL A 1 133 ? -19.36935 -10.32731 34.92249 1.000 19.79978 128 VAL A O 1
ATOM 990 N N . ALA A 1 134 ? -20.17204 -12.41615 35.11025 1.000 18.71214 129 ALA A N 1
ATOM 991 C CA . ALA A 1 134 ? -19.24436 -12.71396 36.19973 1.000 20.52261 129 ALA A CA 1
ATOM 992 C C . ALA A 1 134 ? -17.80000 -12.63992 35.71544 1.000 20.64484 129 ALA A C 1
ATOM 993 O O . ALA A 1 134 ? -16.92347 -12.13921 36.43070 1.000 19.68578 129 ALA A O 1
ATOM 995 N N . HIS A 1 135 ? -17.54196 -13.13789 34.50137 1.000 20.01599 130 HIS A N 1
ATOM 996 C CA . HIS A 1 135 ? -16.19958 -13.11252 33.91103 1.000 18.30295 130 HIS A CA 1
ATOM 997 C C . HIS A 1 135 ? -15.65169 -11.69099 33.78504 1.000 20.02080 130 HIS A C 1
ATOM 998 O O . HIS A 1 135 ? -14.50693 -11.42515 34.15814 1.000 20.10302 130 HIS A O 1
ATOM 1005 N N . VAL A 1 136 ? -16.43499 -10.77002 33.21135 1.000 20.36449 131 VAL A N 1
ATOM 1006 C CA . VAL A 1 136 ? -15.93657 -9.40232 33.05315 1.000 23.53339 131 VAL A CA 1
ATOM 1007 C C . VAL A 1 136 ? -15.71832 -8.73868 34.41205 1.000 25.66049 131 VAL A C 1
ATOM 1008 O O . VAL A 1 136 ? -14.74774 -7.99070 34.60138 1.000 23.42242 131 VAL A O 1
ATOM 1012 N N . ASP A 1 137 ? -16.60213 -8.99876 35.38343 1.000 22.60878 132 ASP A N 1
ATOM 1013 C CA . ASP A 1 137 ? -16.34079 -8.51116 36.73554 1.000 19.40457 132 ASP A CA 1
ATOM 1014 C C . ASP A 1 137 ? -15.00142 -9.03793 37.24104 1.000 21.31907 132 ASP A C 1
ATOM 1015 O O . ASP A 1 137 ? -14.17889 -8.27337 37.75852 1.000 20.98894 132 ASP A O 1
ATOM 1020 N N . ASN A 1 138 ? -14.74733 -10.33649 37.03954 1.000 19.19781 133 ASN A N 1
ATOM 1021 C CA . ASN A 1 138 ? -13.47037 -10.94796 37.41341 1.000 18.97174 133 ASN A CA 1
ATOM 1022 C C . ASN A 1 138 ? -12.28895 -10.27767 36.70324 1.000 17.83393 133 ASN A C 1
ATOM 1023 O O . ASN A 1 138 ? -11.26889 -9.96406 37.32819 1.000 19.03961 133 ASN A O 1
ATOM 1028 N N . GLN A 1 139 ? -12.40493 -10.05731 35.39166 1.000 21.41951 134 GLN A N 1
ATOM 1029 C CA . GLN A 1 139 ? -11.32587 -9.40947 34.65009 1.000 20.27948 134 GLN A CA 1
ATOM 1030 C C . GLN A 1 139 ? -11.01674 -8.02889 35.21136 1.000 24.85675 134 GLN A C 1
ATOM 1031 O O . GLN A 1 139 ? -9.84907 -7.64042 35.32705 1.000 22.21010 134 GLN A O 1
ATOM 1037 N N . ARG A 1 140 ? -12.05150 -7.26573 35.54902 1.000 25.80768 135 ARG A N 1
ATOM 1038 C CA . ARG A 1 140 ? -11.82057 -5.93264 36.08446 1.000 26.81254 135 ARG A CA 1
ATOM 1039 C C . ARG A 1 140 ? -11.06219 -6.00317 37.40221 1.000 22.46222 135 ARG A C 1
ATOM 1040 O O . ARG A 1 140 ? -10.16673 -5.18958 37.65425 1.000 27.24268 135 ARG A O 1
ATOM 1048 N N . ARG A 1 141 ? -11.39180 -6.98259 38.24989 1.000 23.62429 136 ARG A N 1
ATOM 1049 C CA . ARG A 1 141 ? -10.65234 -7.15363 39.49997 1.000 22.75892 136 ARG A CA 1
ATOM 1050 C C . ARG A 1 141 ? -9.19716 -7.54014 39.23593 1.000 21.06504 136 ARG A C 1
ATOM 1051 O O . ARG A 1 141 ? -8.28605 -7.04338 39.90907 1.000 26.33345 136 ARG A O 1
ATOM 1059 N N . VAL A 1 142 ? -8.96589 -8.43637 38.27423 1.000 21.19446 137 VAL A N 1
ATOM 1060 C CA . VAL A 1 142 ? -7.60512 -8.81128 37.87446 1.000 23.23384 137 VAL A CA 1
ATOM 1061 C C . VAL A 1 142 ? -6.78577 -7.57819 37.50322 1.000 25.35039 137 VAL A C 1
ATOM 1062 O O . VAL A 1 142 ? -5.58963 -7.48108 37.81440 1.000 22.61366 137 VAL A O 1
ATOM 1066 N N . LEU A 1 143 ? -7.40462 -6.63517 36.80456 1.000 20.68168 138 LEU A N 1
ATOM 1067 C CA . LEU A 1 143 ? -6.70553 -5.46456 36.28440 1.000 20.61077 138 LEU A CA 1
ATOM 1068 C C . LEU A 1 143 ? -6.63898 -4.30421 37.26469 1.000 24.72634 138 LEU A C 1
ATOM 1069 O O . LEU A 1 143 ? -6.00721 -3.29229 36.94998 1.000 25.44615 138 LEU A O 1
ATOM 1074 N N . SER A 1 144 ? -7.28230 -4.41847 38.43184 1.000 24.68270 139 SER A N 1
ATOM 1075 C CA . SER A 1 144 ? -7.44348 -3.27650 39.33000 1.000 27.43434 139 SER A CA 1
ATOM 1076 C C . SER A 1 144 ? -6.12451 -2.73354 39.87803 1.000 26.23967 139 SER A C 1
ATOM 1077 O O . SER A 1 144 ? -6.09381 -1.59418 40.34873 1.000 27.30275 139 SER A O 1
ATOM 1080 N N . ALA A 1 145 ? -5.02865 -3.49824 39.82178 1.000 28.04666 140 ALA A N 1
ATOM 1081 C CA . ALA A 1 145 ? -3.74593 -2.93686 40.23955 1.000 32.49038 140 ALA A CA 1
ATOM 1082 C C . ALA A 1 145 ? -3.24436 -1.87623 39.27120 1.000 31.36563 140 ALA A C 1
ATOM 1083 O O . ALA A 1 145 ? -2.32949 -1.11852 39.61718 1.000 36.43124 140 ALA A O 1
ATOM 1085 N N . LEU A 1 146 ? -3.81115 -1.81277 38.07228 1.000 21.02965 141 LEU A N 1
ATOM 1086 C CA . LEU A 1 146 ? -3.45639 -0.79388 37.09476 1.000 23.17795 141 LEU A CA 1
ATOM 1087 C C . LEU A 1 146 ? -4.51987 0.29248 37.05040 1.000 26.68158 141 LEU A C 1
ATOM 1088 O O . LEU A 1 146 ? -5.72089 0.00381 37.11006 1.000 24.06258 141 LEU A O 1
ATOM 1093 N N . SER A 1 147 ? -4.07925 1.53581 36.88710 1.000 26.00295 142 SER A N 1
ATOM 1094 C CA . SER A 1 147 ? -5.02313 2.62171 36.68094 1.000 28.22928 142 SER A CA 1
ATOM 1095 C C . SER A 1 147 ? -5.68524 2.47740 35.31481 1.000 25.76195 142 SER A C 1
ATOM 1096 O O . SER A 1 147 ? -5.25068 1.69756 34.46863 1.000 26.67121 142 SER A O 1
ATOM 1099 N N . ALA A 1 148 ? -6.75039 3.25260 35.09677 1.000 28.48755 143 ALA A N 1
ATOM 1100 C CA . ALA A 1 148 ? -7.39875 3.24299 33.78877 1.000 25.26637 143 ALA A CA 1
ATOM 1101 C C . ALA A 1 148 ? -6.40180 3.59234 32.68843 1.000 27.69755 143 ALA A C 1
ATOM 1102 O O . ALA A 1 148 ? -6.32306 2.90511 31.66606 1.000 24.03348 143 ALA A O 1
ATOM 1104 N N . ALA A 1 149 ? -5.60684 4.64337 32.89774 1.000 25.96201 144 ALA A N 1
ATOM 1105 C CA . ALA A 1 149 ? -4.61538 5.03011 31.89691 1.000 26.16280 144 ALA A CA 1
ATOM 1106 C C . ALA A 1 149 ? -3.55777 3.94657 31.70531 1.000 29.41459 144 ALA A C 1
ATOM 1107 O O . ALA A 1 149 ? -3.10240 3.70931 30.57819 1.000 27.64139 144 ALA A O 1
ATOM 1109 N N . GLU A 1 150 ? -3.13543 3.29195 32.79418 1.000 28.34125 145 GLU A N 1
ATOM 1110 C CA . GLU A 1 150 ? -2.14968 2.21766 32.67317 1.000 26.29055 145 GLU A CA 1
ATOM 1111 C C . GLU A 1 150 ? -2.71225 1.02800 31.90235 1.000 23.57588 145 GLU A C 1
ATOM 1112 O O . GLU A 1 150 ? -1.98971 0.39171 31.12819 1.000 21.12034 145 GLU A O 1
ATOM 1118 N N . GLN A 1 151 ? -3.99326 0.69881 32.11549 1.000 24.48745 146 GLN A N 1
ATOM 1119 C CA . GLN A 1 151 ? -4.60884 -0.37893 31.34565 1.000 21.96392 146 GLN A CA 1
ATOM 1120 C C . GLN A 1 151 ? -4.66432 -0.02857 29.86431 1.000 24.14442 146 GLN A C 1
ATOM 1121 O O . GLN A 1 151 ? -4.35975 -0.87138 29.01196 1.000 26.25987 146 GLN A O 1
ATOM 1127 N N . ARG A 1 152 ? -5.02191 1.22155 29.53933 1.000 22.69907 147 ARG A N 1
ATOM 1128 C CA . ARG A 1 152 ? -5.05562 1.64402 28.14081 1.000 24.05094 147 ARG A CA 1
ATOM 1129 C C . ARG A 1 152 ? -3.67260 1.54447 27.51186 1.000 30.68448 147 ARG A C 1
ATOM 1130 O O . ARG A 1 152 ? -3.52160 1.08203 26.37174 1.000 26.42552 147 ARG A O 1
ATOM 1138 N N . GLN A 1 153 ? -2.64511 1.96846 28.24489 1.000 26.19456 148 GLN A N 1
ATOM 1139 C CA . GLN A 1 153 ? -1.30246 1.95077 27.67602 1.000 27.98958 148 GLN A CA 1
ATOM 1140 C C . GLN A 1 153 ? -0.79156 0.52364 27.51719 1.000 25.43819 148 GLN A C 1
ATOM 1141 O O . GLN A 1 153 ? -0.12053 0.20937 26.52552 1.000 24.09050 148 GLN A O 1
ATOM 1147 N N . LEU A 1 154 ? -1.11349 -0.35674 28.46845 1.000 23.28312 149 LEU A N 1
ATOM 1148 C CA . LEU A 1 154 ? -0.77761 -1.77007 28.30585 1.000 22.80811 149 LEU A CA 1
ATOM 1149 C C . LEU A 1 154 ? -1.47550 -2.36003 27.08345 1.000 24.77203 149 LEU A C 1
ATOM 1150 O O . LEU A 1 154 ? -0.87712 -3.12689 26.32351 1.000 21.99274 149 LEU A O 1
ATOM 1155 N N . ALA A 1 155 ? -2.74582 -2.02231 26.88514 1.000 20.72980 150 ALA A N 1
ATOM 1156 C CA . ALA A 1 155 ? -3.45014 -2.50350 25.70122 1.000 24.59194 150 ALA A CA 1
ATOM 1157 C C . ALA A 1 155 ? -2.76740 -2.03013 24.42455 1.000 25.98687 150 ALA A C 1
ATOM 1158 O O . ALA A 1 155 ? -2.65456 -2.79095 23.45518 1.000 24.73719 150 ALA A O 1
ATOM 1160 N N . LYS A 1 156 ? -2.31259 -0.77083 24.40557 1.000 23.82545 151 LYS A N 1
ATOM 1161 C CA . LYS A 1 156 ? -1.65288 -0.22784 23.22251 1.000 22.19200 151 LYS A CA 1
ATOM 1162 C C . LYS A 1 156 ? -0.31759 -0.91112 22.97810 1.000 27.52193 151 LYS A C 1
ATOM 1163 O O . LYS A 1 156 ? 0.01079 -1.25273 21.83499 1.000 24.13194 151 LYS A O 1
ATOM 1165 N N . LEU A 1 157 ? 0.47395 -1.10027 24.03773 1.000 27.35203 152 LEU A N 1
ATOM 1166 C CA . LEU A 1 157 ? 1.77752 -1.73783 23.88181 1.000 22.46236 152 LEU A CA 1
ATOM 1167 C C . LEU A 1 157 ? 1.62797 -3.17401 23.38966 1.000 23.88751 152 LEU A C 1
ATOM 1168 O O . LEU A 1 157 ? 2.40202 -3.62947 22.53889 1.000 24.12641 152 LEU A O 1
ATOM 1173 N N . LEU A 1 158 ? 0.62414 -3.89952 23.90481 1.000 21.18142 153 LEU A N 1
ATOM 1174 C CA . LEU A 1 158 ? 0.39512 -5.27502 23.46093 1.000 18.89568 153 LEU A CA 1
ATOM 1175 C C . LEU A 1 158 ? -0.07106 -5.31926 22.01156 1.000 22.25802 153 LEU A C 1
ATOM 1176 O O . LEU A 1 158 ? 0.31419 -6.21900 21.25664 1.000 24.99390 153 LEU A O 1
ATOM 1181 N N . ASP A 1 159 ? -0.89009 -4.34969 21.60209 1.000 24.52511 154 ASP A N 1
ATOM 1182 C CA . ASP A 1 159 ? -1.31606 -4.28640 20.20923 1.000 23.18552 154 ASP A CA 1
ATOM 1183 C C . ASP A 1 159 ? -0.12831 -4.03304 19.29078 1.000 22.11974 154 ASP A C 1
ATOM 1184 O O . ASP A 1 159 ? 0.02042 -4.69548 18.25489 1.000 28.49553 154 ASP A O 1
ATOM 1189 N N . LYS A 1 160 ? 0.75147 -3.10088 19.66861 1.000 22.68142 155 LYS A N 1
ATOM 1190 C CA . LYS A 1 160 ? 1.93748 -2.83525 18.85616 1.000 24.45092 155 LYS A CA 1
ATOM 1191 C C . LYS A 1 160 ? 2.80325 -4.08456 18.73585 1.000 27.43845 155 LYS A C 1
ATOM 1192 O O . LYS A 1 160 ? 3.35178 -4.37686 17.66300 1.000 28.09947 155 LYS A O 1
ATOM 1198 N N . LEU A 1 161 ? 2.93673 -4.83073 19.82887 1.000 25.23199 156 LEU A N 1
ATOM 1199 C CA . LEU A 1 161 ? 3.71868 -6.06068 19.81141 1.000 24.35038 156 LEU A CA 1
ATOM 1200 C C . LEU A 1 161 ? 3.05726 -7.11791 18.93461 1.000 25.68799 156 LEU A C 1
ATOM 1201 O O . LEU A 1 161 ? 3.73996 -7.83445 18.19362 1.000 27.32468 156 LEU A O 1
ATOM 1206 N N . LEU A 1 162 ? 1.72641 -7.22379 18.99688 1.000 22.80194 157 LEU A N 1
ATOM 1207 C CA . LEU A 1 162 ? 1.02149 -8.18482 18.15274 1.000 24.18368 157 LEU A CA 1
ATOM 1208 C C . LEU A 1 162 ? 1.11090 -7.80378 16.67715 1.000 26.39957 157 LEU A C 1
ATOM 1209 O O . LEU A 1 162 ? 1.31538 -8.67084 15.82001 1.000 25.96214 157 LEU A O 1
ATOM 1214 N N . GLN A 1 163 ? 0.95655 -6.51320 16.35934 1.000 24.10546 158 GLN A N 1
ATOM 1215 C CA . GLN A 1 163 ? 1.10477 -6.07587 14.97434 1.000 30.56541 158 GLN A CA 1
ATOM 1216 C C . GLN A 1 163 ? 2.50632 -6.37284 14.47357 1.000 30.63288 158 GLN A C 1
ATOM 1217 O O . GLN A 1 163 ? 2.69549 -6.70645 13.29897 1.000 28.66304 158 GLN A O 1
ATOM 1223 N N . GLY A 1 164 ? 3.50400 -6.24324 15.35501 1.000 31.21985 159 GLY A N 1
ATOM 1224 C CA . GLY A 1 164 ? 4.85502 -6.65300 15.00420 1.000 33.27860 159 GLY A CA 1
ATOM 1225 C C . GLY A 1 164 ? 4.93973 -8.10084 14.55758 1.000 34.04537 159 GLY A C 1
ATOM 1226 O O . GLY A 1 164 ? 5.59496 -8.41284 13.56295 1.000 38.41664 159 GLY A O 1
ATOM 1227 N N . GLN A 1 165 ? 4.26799 -9.00696 15.27443 1.000 33.39461 160 GLN A N 1
ATOM 1228 C CA . GLN A 1 165 ? 4.29652 -10.40912 14.85953 1.000 38.70827 160 GLN A CA 1
ATOM 1229 C C . GLN A 1 165 ? 3.58113 -10.60710 13.52949 1.000 40.62022 160 GLN A C 1
ATOM 1230 O O . GLN A 1 165 ? 4.00382 -11.43094 12.71176 1.000 42.20791 160 GLN A O 1
ATOM 1236 N N . ALA A 1 166 ? 2.49949 -9.86817 13.29887 1.000 42.27967 161 ALA A N 1
ATOM 1237 C CA . ALA A 1 166 ? 1.77467 -9.94007 12.03677 1.000 46.13058 161 ALA A CA 1
ATOM 1238 C C . ALA A 1 166 ? 2.63655 -9.41134 10.89539 1.000 45.91093 161 ALA A C 1
ATOM 1239 O O . ALA A 1 166 ? 3.01464 -10.16112 9.99609 1.000 52.63390 161 ALA A O 1
ATOM 1241 N N . MET B 1 6 ? -9.17034 -3.33554 13.21796 1.000 52.72826 1 MET B N 1
ATOM 1242 C CA . MET B 1 6 ? -9.47048 -3.98134 14.49413 1.000 47.17992 1 MET B CA 1
ATOM 1243 C C . MET B 1 6 ? -8.83921 -5.36379 14.60986 1.000 42.20415 1 MET B C 1
ATOM 1244 O O . MET B 1 6 ? -9.00823 -6.20339 13.72479 1.000 43.09977 1 MET B O 1
ATOM 1249 N N . ASP B 1 7 ? -8.14438 -5.61868 15.71842 1.000 33.26243 2 ASP B N 1
ATOM 1250 C CA . ASP B 1 7 ? -7.58220 -6.94105 15.93643 1.000 30.75369 2 ASP B CA 1
ATOM 1251 C C . ASP B 1 7 ? -8.64277 -7.86099 16.54880 1.000 29.43179 2 ASP B C 1
ATOM 1252 O O . ASP B 1 7 ? -9.81476 -7.49135 16.69157 1.000 31.18263 2 ASP B O 1
ATOM 1257 N N . ARG B 1 8 ? -8.22758 -9.08627 16.89547 1.000 29.88997 3 ARG B N 1
ATOM 1258 C CA A ARG B 1 8 ? -9.15798 -10.08333 17.43040 0.450 30.91942 3 ARG B CA 1
ATOM 1259 C CA B ARG B 1 8 ? -9.17268 -10.07203 17.41395 0.550 30.90714 3 ARG B CA 1
ATOM 1260 C C . ARG B 1 8 ? -9.89772 -9.55834 18.65140 1.000 29.08650 3 ARG B C 1
ATOM 1261 O O . ARG B 1 8 ? -11.12673 -9.65183 18.73860 1.000 26.59403 3 ARG B O 1
ATOM 1276 N N . ALA B 1 9 ? -9.15064 -9.03887 19.63018 1.000 28.35536 4 ALA B N 1
ATOM 1277 C CA . ALA B 1 9 ? -9.76084 -8.61501 20.88836 1.000 31.11596 4 ALA B CA 1
ATOM 1278 C C . ALA B 1 9 ? -10.70782 -7.44014 20.67677 1.000 28.36925 4 ALA B C 1
ATOM 1279 O O . ALA B 1 9 ? -11.80249 -7.40162 21.25085 1.000 25.94804 4 ALA B O 1
ATOM 1281 N N . ALA B 1 10 ? -10.27816 -6.44461 19.89738 1.000 28.00463 5 ALA B N 1
ATOM 1282 C CA . ALA B 1 10 ? -11.12687 -5.28729 19.63088 1.000 25.59275 5 ALA B CA 1
ATOM 1283 C C . ALA B 1 10 ? -12.40551 -5.69896 18.92179 1.000 29.39278 5 ALA B C 1
ATOM 1284 O O . ALA B 1 10 ? -13.49003 -5.19777 19.24243 1.000 27.00482 5 ALA B O 1
ATOM 1286 N N . HIS B 1 11 ? -12.29883 -6.60729 17.94919 1.000 30.17737 6 HIS B N 1
ATOM 1287 C CA . HIS B 1 11 ? -13.49308 -7.05809 17.24459 1.000 32.74241 6 HIS B CA 1
ATOM 1288 C C . HIS B 1 11 ? -14.42175 -7.82443 18.17335 1.000 28.80918 6 HIS B C 1
ATOM 1289 O O . HIS B 1 11 ? -15.64237 -7.63921 18.12456 1.000 33.68234 6 HIS B O 1
ATOM 1296 N N . ALA B 1 12 ? -13.86628 -8.69624 19.01852 1.000 26.23528 7 ALA B N 1
ATOM 1297 C CA . ALA B 1 12 ? -14.70563 -9.41808 19.97420 1.000 24.11680 7 ALA B CA 1
ATOM 1298 C C . ALA B 1 12 ? -15.44619 -8.45162 20.89015 1.000 27.30723 7 ALA B C 1
ATOM 1299 O O . ALA B 1 12 ? -16.63512 -8.64585 21.18674 1.000 26.95082 7 ALA B O 1
ATOM 1301 N N . VAL B 1 13 ? -14.76616 -7.39164 21.33661 1.000 25.54052 8 VAL B N 1
ATOM 1302 C CA . VAL B 1 13 ? -15.41667 -6.40332 22.19355 1.000 25.16133 8 VAL B CA 1
ATOM 1303 C C . VAL B 1 13 ? -16.53080 -5.68276 21.44165 1.000 30.64041 8 VAL B C 1
ATOM 1304 O O . VAL B 1 13 ? -17.61497 -5.43516 21.99089 1.000 29.27189 8 VAL B O 1
ATOM 1308 N N . GLU B 1 14 ? -16.29086 -5.33212 20.17600 1.000 26.08989 9 GLU B N 1
ATOM 1309 C CA . GLU B 1 14 ? -17.34250 -4.67890 19.40470 1.000 30.16870 9 GLU B CA 1
ATOM 1310 C C . GLU B 1 14 ? -18.57808 -5.56952 19.29570 1.000 33.16482 9 GLU B C 1
ATOM 1311 O O . GLU B 1 14 ? -19.71427 -5.08730 19.39736 1.000 31.85566 9 GLU B O 1
ATOM 1317 N N . GLN B 1 15 ? -18.37578 -6.87432 19.10191 1.000 29.88481 10 GLN B N 1
ATOM 1318 C CA . GLN B 1 15 ? -19.50148 -7.80174 19.06334 1.000 29.14669 10 GLN B CA 1
ATOM 1319 C C . GLN B 1 15 ? -20.27000 -7.79370 20.38173 1.000 27.74569 10 GLN B C 1
ATOM 1320 O O . GLN B 1 15 ? -21.50642 -7.74555 20.38758 1.000 30.72485 10 GLN B O 1
ATOM 1326 N N . TRP B 1 16 ? -19.55051 -7.83409 21.50935 1.000 25.44908 11 TRP B N 1
ATOM 1327 C CA . TRP B 1 16 ? -20.21058 -7.84282 22.81701 1.000 25.84057 11 TRP B CA 1
ATOM 1328 C C . TRP B 1 16 ? -20.94965 -6.54027 23.07960 1.000 33.44831 11 TRP B C 1
ATOM 1329 O O . TRP B 1 16 ? -22.03819 -6.54972 23.66677 1.000 30.42581 11 TRP B O 1
ATOM 1340 N N . ARG B 1 17 ? -20.36183 -5.40679 22.68414 1.000 32.29026 12 ARG B N 1
ATOM 1341 C CA . ARG B 1 17 ? -21.05088 -4.13177 22.84630 1.000 35.89009 12 ARG B CA 1
ATOM 1342 C C . ARG B 1 17 ? -22.36500 -4.12681 22.07975 1.000 36.68502 12 ARG B C 1
ATOM 1343 O O . ARG B 1 17 ? -23.35542 -3.53903 22.53048 1.000 38.66678 12 ARG B O 1
ATOM 1351 N N . SER B 1 18 ? -22.39536 -4.78697 20.92104 1.000 34.13938 13 SER B N 1
ATOM 1352 C CA . SER B 1 18 ? -23.62579 -4.86345 20.14185 1.000 34.61383 13 SER B CA 1
ATOM 1353 C C . SER B 1 18 ? -24.63273 -5.81946 20.78242 1.000 35.91410 13 SER B C 1
ATOM 1354 O O . SER B 1 18 ? -25.82331 -5.50151 20.89733 1.000 33.37834 13 SER B O 1
ATOM 1357 N N . GLU B 1 19 ? -24.16805 -6.99791 21.20503 1.000 32.11973 14 GLU B N 1
ATOM 1358 C CA . GLU B 1 19 ? -25.05422 -8.07274 21.64237 1.000 33.30177 14 GLU B CA 1
ATOM 1359 C C . GLU B 1 19 ? -25.48923 -7.93722 23.09869 1.000 32.58253 14 GLU B C 1
ATOM 1360 O O . GLU B 1 19 ? -26.57278 -8.40692 23.46321 1.000 34.02780 14 GLU B O 1
ATOM 1366 N N . ARG B 1 20 ? -24.66114 -7.33633 23.94544 1.000 26.68908 15 ARG B N 1
ATOM 1367 C CA . ARG B 1 20 ? -24.96041 -7.17330 25.36609 1.000 29.94364 15 ARG B CA 1
ATOM 1368 C C . ARG B 1 20 ? -24.62151 -5.74429 25.76233 1.000 31.20788 15 ARG B C 1
ATOM 1369 O O . ARG B 1 20 ? -23.60347 -5.49611 26.42293 1.000 32.62670 15 ARG B O 1
ATOM 1377 N N . PRO B 1 21 ? -25.45763 -4.77388 25.38333 1.000 33.67907 16 PRO B N 1
ATOM 1378 C CA . PRO B 1 21 ? -25.17030 -3.37905 25.75244 1.000 37.47846 16 PRO B CA 1
ATOM 1379 C C . PRO B 1 21 ? -25.25603 -3.13364 27.24462 1.000 34.91619 16 PRO B C 1
ATOM 1380 O O . PRO B 1 21 ? -24.75950 -2.10625 27.71797 1.000 39.57033 16 PRO B O 1
ATOM 1384 N N . ASP B 1 22 ? -25.85086 -4.05192 27.99801 1.000 32.87845 17 ASP B N 1
ATOM 1385 C CA . ASP B 1 22 ? -25.91455 -3.95392 29.44761 1.000 34.30770 17 ASP B CA 1
ATOM 1386 C C . ASP B 1 22 ? -24.58623 -4.28026 30.10811 1.000 34.19074 17 ASP B C 1
ATOM 1387 O O . ASP B 1 22 ? -24.47737 -4.17388 31.33402 1.000 35.18479 17 ASP B O 1
ATOM 1392 N N . LEU B 1 23 ? -23.59468 -4.69331 29.32565 1.000 32.59397 18 LEU B N 1
ATOM 1393 C CA . LEU B 1 23 ? -22.31832 -5.18391 29.81771 1.000 34.96618 18 LEU B CA 1
ATOM 1394 C C . LEU B 1 23 ? -21.19125 -4.24156 29.40996 1.000 34.15079 18 LEU B C 1
ATOM 1395 O O . LEU B 1 23 ? -21.19201 -3.71204 28.29892 1.000 31.73157 18 LEU B O 1
ATOM 1400 N N . ASP B 1 24 ? -20.20573 -4.06347 30.29402 1.000 34.89205 19 ASP B N 1
ATOM 1401 C CA . ASP B 1 24 ? -19.01233 -3.30844 29.93577 1.000 36.28164 19 ASP B CA 1
ATOM 1402 C C . ASP B 1 24 ? -17.88782 -4.29464 29.67354 1.000 29.85028 19 ASP B C 1
ATOM 1403 O O . ASP B 1 24 ? -17.26582 -4.78574 30.62653 1.000 34.78809 19 ASP B O 1
ATOM 1408 N N . PRO B 1 25 ? -17.58090 -4.61602 28.41888 1.000 26.54470 20 PRO B N 1
ATOM 1409 C CA . PRO B 1 25 ? -16.58973 -5.66137 28.15177 1.000 26.71275 20 PRO B CA 1
ATOM 1410 C C . PRO B 1 25 ? -15.20288 -5.09550 27.91045 1.000 28.66486 20 PRO B C 1
ATOM 1411 O O . PRO B 1 25 ? -14.33884 -5.79077 27.37874 1.000 26.32958 20 PRO B O 1
ATOM 1415 N N . SER B 1 26 ? -14.98529 -3.83590 28.29498 1.000 28.44302 21 SER B N 1
ATOM 1416 C CA . SER B 1 26 ? -13.73898 -3.15105 27.95925 1.000 32.11493 21 SER B CA 1
ATOM 1417 C C . SER B 1 26 ? -12.50413 -3.91631 28.43428 1.000 31.78531 21 SER B C 1
ATOM 1418 O O . SER B 1 26 ? -11.48538 -3.94871 27.73186 1.000 27.60961 21 SER B O 1
ATOM 1421 N N . SER B 1 27 ? -12.56752 -4.52605 29.62987 1.000 24.62623 22 SER B N 1
ATOM 1422 C CA . SER B 1 27 ? -11.42382 -5.27156 30.16632 1.000 28.52693 22 SER B CA 1
ATOM 1423 C C . SER B 1 27 ? -10.94006 -6.38325 29.23372 1.000 28.23688 22 SER B C 1
ATOM 1424 O O . SER B 1 27 ? -9.78823 -6.83186 29.35436 1.000 20.13422 22 SER B O 1
ATOM 1427 N N . MET B 1 28 ? -11.79797 -6.85731 28.32667 1.000 27.91604 23 MET B N 1
ATOM 1428 C CA . MET B 1 28 ? -11.42160 -7.93788 27.42279 1.000 23.55921 23 MET B CA 1
ATOM 1429 C C . MET B 1 28 ? -10.28204 -7.55257 26.49882 1.000 23.45393 23 MET B C 1
ATOM 1430 O O . MET B 1 28 ? -9.58368 -8.43849 25.99753 1.000 24.14220 23 MET B O 1
ATOM 1435 N N . ILE B 1 29 ? -10.09454 -6.25961 26.24493 1.000 20.05526 24 ILE B N 1
ATOM 1436 C CA . ILE B 1 29 ? -9.08441 -5.83084 25.28006 1.000 21.17424 24 ILE B CA 1
ATOM 1437 C C . ILE B 1 29 ? -7.68756 -6.14326 25.80011 1.000 21.92057 24 ILE B C 1
ATOM 1438 O O . ILE B 1 29 ? -6.89270 -6.82521 25.13744 1.000 21.66930 24 ILE B O 1
ATOM 1443 N N . VAL B 1 30 ? -7.35323 -5.62348 26.98328 1.000 20.68440 25 VAL B N 1
ATOM 1444 C CA . VAL B 1 30 ? -5.99604 -5.82828 27.48323 1.000 20.33459 25 VAL B CA 1
ATOM 1445 C C . VAL B 1 30 ? -5.74230 -7.30766 27.77290 1.000 19.83310 25 VAL B C 1
ATOM 1446 O O . VAL B 1 30 ? -4.67695 -7.84212 27.44126 1.000 21.62077 25 VAL B O 1
ATOM 1450 N N . LEU B 1 31 ? -6.69822 -7.99609 28.40436 1.000 19.39579 26 LEU B N 1
ATOM 1451 C CA . LEU B 1 31 ? -6.44550 -9.38806 28.78056 1.000 19.82659 26 LEU B CA 1
ATOM 1452 C C . LEU B 1 31 ? -6.47053 -10.31588 27.56854 1.000 19.91691 26 LEU B C 1
ATOM 1453 O O . LEU B 1 31 ? -5.70730 -11.28995 27.51091 1.000 22.35649 26 LEU B O 1
ATOM 1458 N N . GLY B 1 32 ? -7.34293 -10.04561 26.59878 1.000 19.02282 27 GLY B N 1
ATOM 1459 C CA . GLY B 1 32 ? -7.31912 -10.82959 25.37253 1.000 17.81139 27 GLY B CA 1
ATOM 1460 C C . GLY B 1 32 ? -6.01280 -10.64688 24.61564 1.000 23.32847 27 GLY B C 1
ATOM 1461 O O . GLY B 1 32 ? -5.45228 -11.60532 24.07471 1.000 17.61747 27 GLY B O 1
ATOM 1462 N N . ARG B 1 33 ? -5.50438 -9.41546 24.57510 1.000 18.49215 28 ARG B N 1
ATOM 1463 C CA . ARG B 1 33 ? -4.23626 -9.18291 23.88577 1.000 21.66986 28 ARG B CA 1
ATOM 1464 C C . ARG B 1 33 ? -3.08020 -9.80491 24.64945 1.000 22.36738 28 ARG B C 1
ATOM 1465 O O . ARG B 1 33 ? -2.14528 -10.32742 24.03640 1.000 18.65155 28 ARG B O 1
ATOM 1473 N N . LEU B 1 34 ? -3.14049 -9.77771 25.98791 1.000 17.46011 29 LEU B N 1
ATOM 1474 C CA . LEU B 1 34 ? -2.11235 -10.42773 26.79109 1.000 19.09049 29 LEU B CA 1
ATOM 1475 C C . LEU B 1 34 ? -2.03818 -11.91311 26.47274 1.000 21.13309 29 LEU B C 1
ATOM 1476 O O . LEU B 1 34 ? -0.95269 -12.46217 26.25163 1.000 20.28924 29 LEU B O 1
ATOM 1481 N N . GLN B 1 35 ? -3.19212 -12.58377 26.47567 1.000 19.55751 30 GLN B N 1
ATOM 1482 C CA . GLN B 1 35 ? -3.25741 -14.00992 26.17860 1.000 19.30940 30 GLN B CA 1
ATOM 1483 C C . GLN B 1 35 ? -2.81114 -14.30210 24.74456 1.000 17.77650 30 GLN B C 1
ATOM 1484 O O . GLN B 1 35 ? -2.04739 -15.24312 24.49588 1.000 22.35850 30 GLN B O 1
ATOM 1490 N N . GLU B 1 36 ? -3.28783 -13.50875 23.78225 1.000 18.20198 31 GLU B N 1
ATOM 1491 C CA . GLU B 1 36 ? -2.90654 -13.73576 22.39016 1.000 16.71970 31 GLU B CA 1
ATOM 1492 C C . GLU B 1 36 ? -1.40355 -13.52683 22.17616 1.000 21.66418 31 GLU B C 1
ATOM 1493 O O . GLU B 1 36 ? -0.75067 -14.31563 21.47563 1.000 18.49504 31 GLU B O 1
ATOM 1499 N N . ALA B 1 37 ? -0.83811 -12.46462 22.75765 1.000 15.84638 32 ALA B N 1
ATOM 1500 C CA . ALA B 1 37 ? 0.59313 -12.20391 22.58651 1.000 18.21962 32 ALA B CA 1
ATOM 1501 C C . ALA B 1 37 ? 1.43316 -13.34288 23.15054 1.000 22.60997 32 ALA B C 1
ATOM 1502 O O . ALA B 1 37 ? 2.40500 -13.78297 22.52302 1.000 19.58388 32 ALA B O 1
ATOM 1504 N N . ALA B 1 38 ? 1.09076 -13.81567 24.35041 1.000 18.94234 33 ALA B N 1
ATOM 1505 C CA . ALA B 1 38 ? 1.85062 -14.91194 24.94743 1.000 24.53127 33 ALA B CA 1
ATOM 1506 C C . ALA B 1 38 ? 1.79469 -16.15865 24.07179 1.000 25.88526 33 ALA B C 1
ATOM 1507 O O . ALA B 1 38 ? 2.81184 -16.83185 23.86610 1.000 23.85343 33 ALA B O 1
ATOM 1509 N N . LEU B 1 39 ? 0.61021 -16.48159 23.54976 1.000 18.68701 34 LEU B N 1
ATOM 1510 C CA . LEU B 1 39 ? 0.44427 -17.67951 22.73302 1.000 15.61759 34 LEU B CA 1
ATOM 1511 C C . LEU B 1 39 ? 1.18235 -17.54869 21.40756 1.000 19.87293 34 LEU B C 1
ATOM 1512 O O . LEU B 1 39 ? 1.91292 -18.46017 21.00105 1.000 21.44357 34 LEU B O 1
ATOM 1517 N N . VAL B 1 40 ? 0.97828 -16.43141 20.70159 1.000 17.26094 35 VAL B N 1
ATOM 1518 C CA . VAL B 1 40 ? 1.53105 -16.29065 19.35862 1.000 20.16771 35 VAL B CA 1
ATOM 1519 C C . VAL B 1 40 ? 3.05901 -16.25419 19.40111 1.000 21.54387 35 VAL B C 1
ATOM 1520 O O . VAL B 1 40 ? 3.73563 -16.86190 18.55508 1.000 21.85367 35 VAL B O 1
ATOM 1524 N N . ILE B 1 41 ? 3.63024 -15.52430 20.36244 1.000 19.44148 36 ILE B N 1
ATOM 1525 C CA . ILE B 1 41 ? 5.08819 -15.42811 20.44014 1.000 21.87444 36 ILE B CA 1
ATOM 1526 C C . ILE B 1 41 ? 5.69851 -16.78827 20.75863 1.000 21.61345 36 ILE B C 1
ATOM 1527 O O . ILE B 1 41 ? 6.71922 -17.18344 20.17263 1.000 17.42717 36 ILE B O 1
ATOM 1532 N N . ALA B 1 42 ? 5.09315 -17.52768 21.68914 1.000 20.00269 37 ALA B N 1
ATOM 1533 C CA . ALA B 1 42 ? 5.60679 -18.86131 22.00366 1.000 21.52222 37 ALA B CA 1
ATOM 1534 C C . ALA B 1 42 ? 5.44019 -19.79226 20.81255 1.000 23.52043 37 ALA B C 1
ATOM 1535 O O . ALA B 1 42 ? 6.38121 -20.50060 20.42914 1.000 20.89352 37 ALA B O 1
ATOM 1537 N N . ARG B 1 43 ? 4.24497 -19.78933 20.21078 1.000 19.57462 38 ARG B N 1
ATOM 1538 C CA . ARG B 1 43 ? 3.93688 -20.70759 19.11958 1.000 19.76557 38 ARG B CA 1
ATOM 1539 C C . ARG B 1 43 ? 4.80782 -20.44593 17.90181 1.000 23.98672 38 ARG B C 1
ATOM 1540 O O . ARG B 1 43 ? 5.38454 -21.37545 17.32954 1.000 19.95906 38 ARG B O 1
ATOM 1548 N N . ASP B 1 44 ? 4.88747 -19.18955 17.46904 1.000 22.33539 39 ASP B N 1
ATOM 1549 C CA . ASP B 1 44 ? 5.48541 -18.88761 16.17365 1.000 22.06020 39 ASP B CA 1
ATOM 1550 C C . ASP B 1 44 ? 6.96432 -18.56789 16.25327 1.000 22.45270 39 ASP B C 1
ATOM 1551 O O . ASP B 1 44 ? 7.68122 -18.76736 15.26651 1.000 25.99842 39 ASP B O 1
ATOM 1556 N N . ARG B 1 45 ? 7.44449 -18.07162 17.39143 1.000 17.98341 40 ARG B N 1
ATOM 1557 C CA . ARG B 1 45 ? 8.81939 -17.59243 17.47870 1.000 20.64741 40 ARG B CA 1
ATOM 1558 C C . ARG B 1 45 ? 9.67188 -18.43067 18.42213 1.000 20.58790 40 ARG B C 1
ATOM 1559 O O . ARG B 1 45 ? 10.69707 -18.98149 18.00175 1.000 22.08729 40 ARG B O 1
ATOM 1567 N N . LEU B 1 46 ? 9.27162 -18.54924 19.69141 1.000 17.32013 41 LEU B N 1
ATOM 1568 C CA . LEU B 1 46 ? 10.15712 -19.12619 20.70102 1.000 19.93802 41 LEU B CA 1
ATOM 1569 C C . LEU B 1 46 ? 10.21998 -20.64626 20.58902 1.000 21.70365 41 LEU B C 1
ATOM 1570 O O . LEU B 1 46 ? 11.30845 -21.22506 20.52538 1.000 18.49742 41 LEU B O 1
ATOM 1575 N N . ASN B 1 47 ? 9.06737 -21.31301 20.57579 1.000 17.31211 42 ASN B N 1
ATOM 1576 C CA . ASN B 1 47 ? 9.07962 -22.77127 20.57536 1.000 20.83998 42 ASN B CA 1
ATOM 1577 C C . ASN B 1 47 ? 9.71755 -23.38186 19.33225 1.000 19.82437 42 ASN B C 1
ATOM 1578 O O . ASN B 1 47 ? 10.40320 -24.40844 19.47787 1.000 18.74537 42 ASN B O 1
ATOM 1583 N N . PRO B 1 48 ? 9.51672 -22.86815 18.11125 1.000 19.09975 43 PRO B N 1
ATOM 1584 C CA . PRO B 1 48 ? 10.23382 -23.47280 16.97284 1.000 18.12816 43 PRO B CA 1
ATOM 1585 C C . PRO B 1 48 ? 11.74583 -23.42205 17.13171 1.000 20.00326 43 PRO B C 1
ATOM 1586 O O . PRO B 1 48 ? 12.43862 -24.34400 16.68810 1.000 21.18239 43 PRO B O 1
ATOM 1590 N N . LEU B 1 49 ? 12.27683 -22.35730 17.72821 1.000 17.31495 44 LEU B N 1
ATOM 1591 C CA . LEU B 1 49 ? 13.72148 -22.29334 17.94399 1.000 18.10157 44 LEU B CA 1
ATOM 1592 C C . LEU B 1 49 ? 14.16647 -23.39725 18.89821 1.000 20.75121 44 LEU B C 1
ATOM 1593 O O . LEU B 1 49 ? 15.14944 -24.10028 18.63667 1.000 19.66238 44 LEU B O 1
ATOM 1598 N N . PHE B 1 50 ? 13.45870 -23.56586 20.02233 1.000 16.92052 45 PHE B N 1
ATOM 1599 C CA . PHE B 1 50 ? 13.81618 -24.65013 20.93372 1.000 18.10239 45 PHE B CA 1
ATOM 1600 C C . PHE B 1 50 ? 13.78053 -25.99340 20.22119 1.000 20.15372 45 PHE B C 1
ATOM 1601 O O . PHE B 1 50 ? 14.66717 -26.83105 20.41986 1.000 19.42533 45 PHE B O 1
ATOM 1609 N N . ALA B 1 51 ? 12.76696 -26.20909 19.37310 1.000 15.17207 46 ALA B N 1
ATOM 1610 C CA . ALA B 1 51 ? 12.65916 -27.46843 18.64752 1.000 20.64034 46 ALA B CA 1
ATOM 1611 C C . ALA B 1 51 ? 13.84749 -27.69939 17.71287 1.000 17.97223 46 ALA B C 1
ATOM 1612 O O . ALA B 1 51 ? 14.24289 -28.84962 17.48429 1.000 19.82946 46 ALA B O 1
ATOM 1614 N N . ARG B 1 52 ? 14.42069 -26.63318 17.15611 1.000 19.37698 47 ARG B N 1
ATOM 1615 C CA . ARG B 1 52 ? 15.60067 -26.80255 16.30089 1.000 22.82714 47 ARG B CA 1
ATOM 1616 C C . ARG B 1 52 ? 16.77052 -27.38814 17.07622 1.000 26.41628 47 ARG B C 1
ATOM 1617 O O . ARG B 1 52 ? 17.62125 -28.07631 16.49649 1.000 24.98188 47 ARG B O 1
ATOM 1625 N N . TYR B 1 53 ? 16.82825 -27.13419 18.38150 1.000 22.60930 48 TYR B N 1
ATOM 1626 C CA . TYR B 1 53 ? 17.82673 -27.72342 19.26191 1.000 26.00179 48 TYR B CA 1
ATOM 1627 C C . TYR B 1 53 ? 17.35665 -29.02802 19.88325 1.000 26.28904 48 TYR B C 1
ATOM 1628 O O . TYR B 1 53 ? 18.02363 -29.54712 20.78365 1.000 28.53964 48 TYR B O 1
ATOM 1637 N N . GLY B 1 54 ? 16.21974 -29.55658 19.43656 1.000 20.99749 49 GLY B N 1
ATOM 1638 C CA . GLY B 1 54 ? 15.69913 -30.79758 19.96465 1.000 24.56896 49 GLY B CA 1
ATOM 1639 C C . GLY B 1 54 ? 15.01146 -30.68177 21.30726 1.000 22.32290 49 GLY B C 1
ATOM 1640 O O . GLY B 1 54 ? 14.84822 -31.69639 21.98753 1.000 23.51659 49 GLY B O 1
ATOM 1641 N N . LEU B 1 55 ? 14.57268 -29.48430 21.69500 1.000 18.63189 50 LEU B N 1
ATOM 1642 C CA . LEU B 1 55 ? 14.02703 -29.22518 23.02682 1.000 20.12176 50 LEU B CA 1
ATOM 1643 C C . LEU B 1 55 ? 12.57092 -28.78250 22.97644 1.000 20.28967 50 LEU B C 1
ATOM 1644 O O . LEU B 1 55 ? 12.19037 -27.93771 22.15687 1.000 18.90755 50 LEU B O 1
ATOM 1649 N N . GLN B 1 56 ? 11.76950 -29.31294 23.89525 1.000 19.13760 51 GLN B N 1
ATOM 1650 C CA . GLN B 1 56 ? 10.49504 -28.69572 24.20286 1.000 21.42818 51 GLN B CA 1
ATOM 1651 C C . GLN B 1 56 ? 10.74797 -27.42221 25.00228 1.000 20.75215 51 GLN B C 1
ATOM 1652 O O . GLN B 1 56 ? 11.79366 -27.28355 25.64828 1.000 19.68076 51 GLN B O 1
ATOM 1658 N N . PRO B 1 57 ? 9.81309 -26.46886 24.98048 1.000 17.47735 52 PRO B N 1
ATOM 1659 C CA . PRO B 1 57 ? 10.03954 -25.24311 25.76143 1.000 17.34354 52 PRO B CA 1
ATOM 1660 C C . PRO B 1 57 ? 10.32115 -25.51958 27.22919 1.000 16.98623 52 PRO B C 1
ATOM 1661 O O . PRO B 1 57 ? 11.18833 -24.86363 27.80770 1.000 16.85236 52 PRO B O 1
ATOM 1665 N N . GLY B 1 58 ? 9.61857 -26.46949 27.85097 1.000 16.85675 53 GLY B N 1
ATOM 1666 C CA . GLY B 1 58 ? 9.88390 -26.76040 29.25528 1.000 14.82888 53 GLY B CA 1
ATOM 1667 C C . GLY B 1 58 ? 11.25457 -27.36751 29.48487 1.000 18.47759 53 GLY B C 1
ATOM 1668 O O . GLY B 1 58 ? 11.85376 -27.18250 30.55202 1.000 17.95815 53 GLY B O 1
ATOM 1669 N N . GLU B 1 59 ? 11.75341 -28.12404 28.50145 1.000 17.69377 54 GLU B N 1
ATOM 1670 C CA . GLU B 1 59 ? 13.09845 -28.68669 28.58734 1.000 22.86853 54 GLU B CA 1
ATOM 1671 C C . GLU B 1 59 ? 14.15974 -27.60458 28.47333 1.000 23.29014 54 GLU B C 1
ATOM 1672 O O . GLU B 1 59 ? 15.12229 -27.59226 29.24479 1.000 18.62893 54 GLU B O 1
ATOM 1678 N N . PHE B 1 60 ? 14.00495 -26.68992 27.50812 1.000 17.37454 55 PHE B N 1
ATOM 1679 C CA . PHE B 1 60 ? 14.87944 -25.51784 27.45801 1.000 14.86565 55 PHE B CA 1
ATOM 1680 C C . PHE B 1 60 ? 14.88510 -24.78656 28.79229 1.000 18.41765 55 PHE B C 1
ATOM 1681 O O . PHE B 1 60 ? 15.94577 -24.40332 29.30249 1.000 18.06668 55 PHE B O 1
ATOM 1689 N N . ASP B 1 61 ? 13.70561 -24.60240 29.39004 1.000 16.13872 56 ASP B N 1
ATOM 1690 C CA A ASP B 1 61 ? 13.62221 -23.85099 30.63990 0.700 16.66125 56 ASP B CA 1
ATOM 1691 C CA B ASP B 1 61 ? 13.63590 -23.84520 30.63516 0.300 16.96187 56 ASP B CA 1
ATOM 1692 C C . ASP B 1 61 ? 14.42800 -24.52009 31.74723 1.000 17.90738 56 ASP B C 1
ATOM 1693 O O . ASP B 1 61 ? 15.14519 -23.84625 32.49765 1.000 16.97686 56 ASP B O 1
ATOM 1702 N N . VAL B 1 62 ? 14.33062 -25.84686 31.86318 1.000 15.18684 57 VAL B N 1
ATOM 1703 C CA . VAL B 1 62 ? 15.10100 -26.54934 32.89186 1.000 18.88896 57 VAL B CA 1
ATOM 1704 C C . VAL B 1 62 ? 16.59852 -26.38155 32.64794 1.000 18.71652 57 VAL B C 1
ATOM 1705 O O . VAL B 1 62 ? 17.36352 -26.05936 33.56345 1.000 17.49917 57 VAL B O 1
ATOM 1709 N N . LEU B 1 63 ? 17.04886 -26.61951 31.41949 1.000 14.15295 58 LEU B N 1
ATOM 1710 C CA . LEU B 1 63 ? 18.47686 -26.46191 31.14972 1.000 13.67567 58 LEU B CA 1
ATOM 1711 C C . LEU B 1 63 ? 18.92675 -25.03183 31.42067 1.000 15.40120 58 LEU B C 1
ATOM 1712 O O . LEU B 1 63 ? 20.03614 -24.80266 31.92009 1.000 20.62249 58 LEU B O 1
ATOM 1717 N N . ALA B 1 64 ? 18.08452 -24.05413 31.08333 1.000 19.10911 59 ALA B N 1
ATOM 1718 C CA . ALA B 1 64 ? 18.43775 -22.65522 31.31781 1.000 17.56485 59 ALA B CA 1
ATOM 1719 C C . ALA B 1 64 ? 18.54016 -22.35032 32.80951 1.000 16.22513 59 ALA B C 1
ATOM 1720 O O . ALA B 1 64 ? 19.46394 -21.65054 33.24515 1.000 18.14012 59 ALA B O 1
ATOM 1722 N N . THR B 1 65 ? 17.58861 -22.86040 33.59918 1.000 16.98493 60 THR B N 1
ATOM 1723 C CA . THR B 1 65 ? 17.60848 -22.65705 35.04721 1.000 16.98545 60 THR B CA 1
ATOM 1724 C C . THR B 1 65 ? 18.85373 -23.27644 35.66772 1.000 16.19194 60 THR B C 1
ATOM 1725 O O . THR B 1 65 ? 19.49680 -22.67163 36.53398 1.000 17.18924 60 THR B O 1
ATOM 1729 N N . LEU B 1 66 ? 19.21147 -24.48423 35.23853 1.000 16.26011 61 LEU B N 1
ATOM 1730 C CA . LEU B 1 66 ? 20.45176 -25.09622 35.71588 1.000 20.31814 61 LEU B CA 1
ATOM 1731 C C . LEU B 1 66 ? 21.67445 -24.26655 35.33280 1.000 19.48228 61 LEU B C 1
ATOM 1732 O O . LEU B 1 66 ? 22.55217 -24.01110 36.16725 1.000 19.66105 61 LEU B O 1
ATOM 1737 N N . ARG B 1 67 ? 21.75924 -23.84740 34.06677 1.000 18.46456 62 ARG B N 1
ATOM 1738 C CA . ARG B 1 67 ? 22.95324 -23.14229 33.60198 1.000 19.13233 62 ARG B CA 1
ATOM 1739 C C . ARG B 1 67 ? 23.12009 -21.80907 34.32320 1.000 20.84790 62 ARG B C 1
ATOM 1740 O O . ARG B 1 67 ? 24.21896 -21.46086 34.77509 1.000 21.50499 62 ARG B O 1
ATOM 1748 N N . ARG B 1 68 ? 22.03537 -21.04573 34.44807 1.000 17.91544 63 ARG B N 1
ATOM 1749 C CA . ARG B 1 68 ? 22.15607 -19.72492 35.04553 1.000 20.38701 63 ARG B CA 1
ATOM 1750 C C . ARG B 1 68 ? 22.41546 -19.78107 36.54838 1.000 21.51888 63 ARG B C 1
ATOM 1751 O O . ARG B 1 68 ? 22.79875 -18.76225 37.12387 1.000 22.32544 63 ARG B O 1
ATOM 1759 N N . SER B 1 69 ? 22.21790 -20.93344 37.19315 1.000 19.78536 64 SER B N 1
ATOM 1760 C CA . SER B 1 69 ? 22.50721 -21.05575 38.61633 1.000 23.40819 64 SER B CA 1
ATOM 1761 C C . SER B 1 69 ? 23.99829 -21.18704 38.91090 1.000 22.89360 64 SER B C 1
ATOM 1762 O O . SER B 1 69 ? 24.39441 -21.07786 40.08057 1.000 22.09365 64 SER B O 1
ATOM 1765 N N . GLY B 1 70 ? 24.83143 -21.40460 37.89203 1.000 22.86306 65 GLY B N 1
ATOM 1766 C CA . GLY B 1 70 ? 26.26930 -21.47188 38.07222 1.000 24.69402 65 GLY B CA 1
ATOM 1767 C C . GLY B 1 70 ? 26.74837 -22.86514 38.43825 1.000 26.18675 65 GLY B C 1
ATOM 1768 O O . GLY B 1 70 ? 25.97487 -23.75955 38.79689 1.000 26.98058 65 GLY B O 1
ATOM 1769 N N . ALA B 1 71 ? 28.06267 -23.05073 38.32706 1.000 24.97521 66 ALA B N 1
ATOM 1770 C CA . ALA B 1 71 ? 28.65483 -24.34845 38.61153 1.000 31.41866 66 ALA B CA 1
ATOM 1771 C C . ALA B 1 71 ? 28.31413 -24.77734 40.03955 1.000 33.05020 66 ALA B C 1
ATOM 1772 O O . ALA B 1 71 ? 28.30810 -23.94521 40.95223 1.000 32.9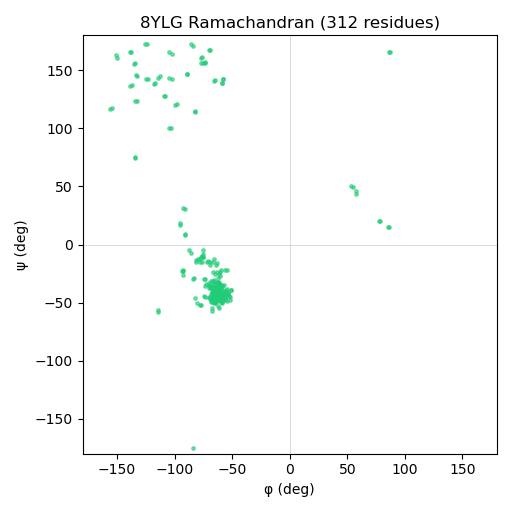5325 66 ALA B O 1
ATOM 1774 N N . PRO B 1 72 ? 28.04983 -26.07023 40.27835 1.000 31.55345 67 PRO B N 1
ATOM 1775 C CA . PRO B 1 72 ? 28.13014 -27.14168 39.28250 1.000 30.16609 67 PRO B CA 1
ATOM 1776 C C . PRO B 1 72 ? 26.83193 -27.41077 38.53610 1.000 29.91356 67 PRO B C 1
ATOM 1777 O O . PRO B 1 72 ? 26.63152 -28.55139 38.12754 1.000 30.01952 67 PRO B O 1
ATOM 1781 N N . TYR B 1 73 ? 25.99552 -26.38634 38.34814 1.000 26.43015 68 TYR B N 1
ATOM 1782 C CA . TYR B 1 73 ? 24.77035 -26.48824 37.54724 1.000 22.87061 68 TYR B CA 1
ATOM 1783 C C . TYR B 1 73 ? 23.90090 -27.65438 38.00720 1.000 27.00705 68 TYR B C 1
ATOM 1784 O O . TYR B 1 73 ? 23.43604 -28.47700 37.20805 1.000 21.46194 68 TYR B O 1
ATOM 1793 N N . ALA B 1 74 ? 23.65175 -27.70360 39.31715 1.000 27.04525 69 ALA B N 1
ATOM 1794 C CA . ALA B 1 74 ? 22.89803 -28.79647 39.92463 1.000 22.23101 69 ALA B CA 1
ATOM 1795 C C . ALA B 1 74 ? 21.85388 -28.21736 40.86217 1.000 24.31903 69 ALA B C 1
ATOM 1796 O O . ALA B 1 74 ? 22.19776 -27.47670 41.79327 1.000 23.60075 69 ALA B O 1
ATOM 1798 N N . LEU B 1 75 ? 20.58592 -28.56796 40.62272 1.000 20.62037 70 LEU B N 1
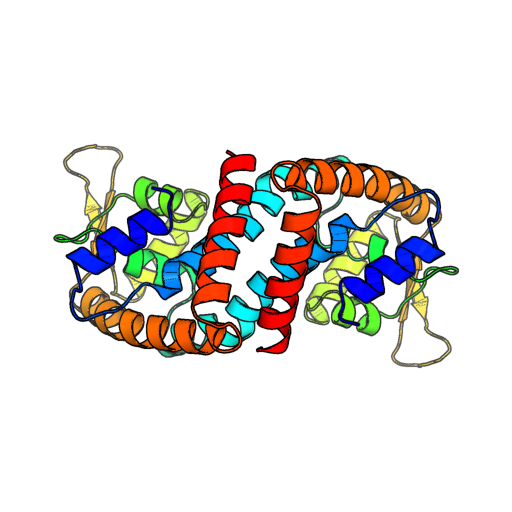ATOM 1799 C CA . LEU B 1 75 ? 19.46898 -28.07379 41.41096 1.000 22.36189 70 LEU B CA 1
ATOM 1800 C C . LEU B 1 75 ? 18.52931 -29.22569 41.75125 1.000 23.84423 70 LEU B C 1
ATOM 1801 O O . LEU B 1 75 ? 18.43161 -30.21704 41.01923 1.000 22.31100 70 LEU B O 1
ATOM 1806 N N . THR B 1 76 ? 17.78738 -29.06433 42.83955 1.000 22.95087 71 THR B N 1
ATOM 1807 C CA . THR B 1 76 ? 16.81498 -30.09474 43.17743 1.000 18.24286 71 THR B CA 1
ATOM 1808 C C . THR B 1 76 ? 15.59516 -30.00233 42.26143 1.000 17.92996 71 THR B C 1
ATOM 1809 O O . THR B 1 76 ? 15.30587 -28.94581 41.70062 1.000 17.17465 71 THR B O 1
ATOM 1813 N N . PRO B 1 77 ? 14.86598 -31.10585 42.10271 1.000 18.84913 72 PRO B N 1
ATOM 1814 C CA . PRO B 1 77 ? 13.56038 -31.03978 41.42780 1.000 21.48658 72 PRO B CA 1
ATOM 1815 C C . PRO B 1 77 ? 12.64383 -29.96701 41.98530 1.000 21.51008 72 PRO B C 1
ATOM 1816 O O . PRO B 1 77 ? 11.92052 -29.32323 41.21634 1.000 18.28106 72 PRO B O 1
ATOM 1820 N N . THR B 1 78 ? 12.63553 -29.77933 43.30826 1.000 18.97708 73 THR B N 1
ATOM 1821 C CA . THR B 1 78 ? 11.79715 -28.74528 43.91173 1.000 20.02979 73 THR B CA 1
ATOM 1822 C C . THR B 1 78 ? 12.25330 -27.34919 43.50690 1.000 20.20542 73 THR B C 1
ATOM 1823 O O . THR B 1 78 ? 11.42753 -26.49842 43.16221 1.000 21.52591 73 THR B O 1
ATOM 1827 N N . ALA B 1 79 ? 13.56362 -27.08494 43.54144 1.000 18.46972 74 ALA B N 1
ATOM 1828 C CA . ALA B 1 79 ? 14.02784 -25.77811 43.08973 1.000 16.35322 74 ALA B CA 1
ATOM 1829 C C . ALA B 1 79 ? 13.60444 -25.55595 41.64766 1.000 16.48156 74 ALA B C 1
ATOM 1830 O O . ALA B 1 79 ? 13.20703 -24.44707 41.26339 1.000 21.89332 74 ALA B O 1
ATOM 1832 N N . LEU B 1 80 ? 13.65394 -26.61912 40.84546 1.000 16.80766 75 LEU B N 1
ATOM 1833 C CA . LEU B 1 80 ? 13.28252 -26.51942 39.43556 1.000 14.65773 75 LEU B CA 1
ATOM 1834 C C . LEU B 1 80 ? 11.78986 -26.26682 39.26158 1.000 19.91559 75 LEU B C 1
ATOM 1835 O O . LEU B 1 80 ? 11.39039 -25.40406 38.46620 1.000 17.46506 75 LEU B O 1
ATOM 1840 N N . TYR B 1 81 ? 10.93913 -27.03435 39.95146 1.000 17.40590 76 TYR B N 1
ATOM 1841 C CA . TYR B 1 81 ? 9.51137 -26.83860 39.68832 1.000 17.58886 76 TYR B CA 1
ATOM 1842 C C . TYR B 1 81 ? 9.01682 -25.53806 40.29883 1.000 21.83806 76 TYR B C 1
ATOM 1843 O O . TYR B 1 81 ? 8.09391 -24.91677 39.75213 1.000 18.54004 76 TYR B O 1
ATOM 1852 N N . ASP B 1 82 ? 9.62331 -25.08858 41.40848 1.000 20.91048 77 ASP B N 1
ATOM 1853 C CA . ASP B 1 82 ? 9.29246 -23.75984 41.91817 1.000 19.16990 77 ASP B CA 1
ATOM 1854 C C . ASP B 1 82 ? 9.65035 -22.68653 40.89937 1.000 23.48018 77 ASP B C 1
ATOM 1855 O O . ASP B 1 82 ? 8.85613 -21.77269 40.64130 1.000 22.57056 77 ASP B O 1
ATOM 1860 N N . ALA B 1 83 ? 10.83974 -22.79425 40.29391 1.000 22.05959 78 ALA B N 1
ATOM 1861 C CA . ALA B 1 83 ? 11.25497 -21.81063 39.30243 1.000 21.94291 78 ALA B CA 1
ATOM 1862 C C . ALA B 1 83 ? 10.34902 -21.85720 38.07909 1.000 22.30311 78 ALA B C 1
ATOM 1863 O O . ALA B 1 83 ? 9.99901 -20.81323 37.51683 1.000 24.92215 78 ALA B O 1
ATOM 1865 N N . ALA B 1 84 ? 9.95408 -23.06017 37.65764 1.000 16.70072 79 ALA B N 1
ATOM 1866 C CA . ALA B 1 84 ? 9.15147 -23.21690 36.44591 1.000 21.42868 79 ALA B CA 1
ATOM 1867 C C . ALA B 1 84 ? 7.66726 -22.95817 36.66914 1.000 25.94754 79 ALA B C 1
ATOM 1868 O O . ALA B 1 84 ? 6.93135 -22.82386 35.68312 1.000 20.75578 79 ALA B O 1
ATOM 1870 N N . MET B 1 85 ? 7.21516 -22.90099 37.92399 1.000 22.54402 80 MET B N 1
ATOM 1871 C CA . MET B 1 85 ? 5.79576 -22.75057 38.25260 1.000 26.93988 80 MET B CA 1
ATOM 1872 C C . MET B 1 85 ? 4.96020 -23.87709 37.64929 1.000 23.83180 80 MET B C 1
ATOM 1873 O O . MET B 1 85 ? 3.85616 -23.65422 37.15377 1.000 23.99717 80 MET B O 1
ATOM 1878 N N . ILE B 1 86 ? 5.46036 -25.11068 37.74660 1.000 18.64647 81 ILE B N 1
ATOM 1879 C CA . ILE B 1 86 ? 4.68586 -26.29238 37.39629 1.000 18.50780 81 ILE B CA 1
ATOM 1880 C C . ILE B 1 86 ? 4.67000 -27.22262 38.59738 1.000 19.37917 81 ILE B C 1
ATOM 1881 O O . ILE B 1 86 ? 5.35723 -26.99666 39.59555 1.000 19.22907 81 ILE B O 1
ATOM 1886 N N . SER B 1 87 ? 3.86989 -28.27941 38.48928 1.000 18.32852 82 SER B N 1
ATOM 1887 C CA . SER B 1 87 ? 3.75072 -29.22063 39.58456 1.000 24.90042 82 SER B CA 1
ATOM 1888 C C . SER B 1 87 ? 4.96773 -30.14782 39.64140 1.000 21.41450 82 SER B C 1
ATOM 1889 O O . SER B 1 87 ? 5.71691 -30.31176 38.66637 1.000 16.50254 82 SER B O 1
ATOM 1892 N N . SER B 1 88 ? 5.15140 -30.76147 40.81429 1.000 20.18662 83 SER B N 1
ATOM 1893 C CA . SER B 1 88 ? 6.27535 -31.67118 41.01688 1.000 19.51245 83 SER B CA 1
ATOM 1894 C C . SER B 1 88 ? 6.25186 -32.82184 40.02359 1.000 20.20033 83 SER B C 1
ATOM 1895 O O . SER B 1 88 ? 7.29427 -33.19196 39.47743 1.000 19.50875 83 SER B O 1
ATOM 1898 N N . GLY B 1 89 ? 5.07869 -33.42151 39.79860 1.000 18.89132 84 GLY B N 1
ATOM 1899 C CA . GLY B 1 89 ? 5.00077 -34.54384 38.87367 1.000 18.31077 84 GLY B CA 1
ATOM 1900 C C . GLY B 1 89 ? 5.34417 -34.16953 37.44055 1.000 22.17443 84 GLY B C 1
ATOM 1901 O O . GLY B 1 89 ? 5.91426 -34.97310 36.69361 1.000 21.19011 84 GLY B O 1
ATOM 1902 N N . SER B 1 90 ? 4.94946 -32.97053 37.01705 1.000 16.69179 85 SER B N 1
ATOM 1903 C CA . SER B 1 90 ? 5.32581 -32.51316 35.68775 1.000 14.80410 85 SER B CA 1
ATOM 1904 C C . SER B 1 90 ? 6.82616 -32.30161 35.58193 1.000 16.06268 85 SER B C 1
ATOM 1905 O O . SER B 1 90 ? 7.40124 -32.53573 34.51414 1.000 18.51680 85 SER B O 1
ATOM 1908 N N . MET B 1 91 ? 7.47510 -31.85858 36.67133 1.000 15.97646 86 MET B N 1
ATOM 1909 C CA . MET B 1 91 ? 8.92449 -31.69186 36.63629 1.000 17.36628 86 MET B CA 1
ATOM 1910 C C . MET B 1 91 ? 9.62553 -33.03888 36.53475 1.000 17.61629 86 MET B C 1
ATOM 1911 O O . MET B 1 91 ? 10.64696 -33.15324 35.85335 1.000 15.64084 86 MET B O 1
ATOM 1916 N N . THR B 1 92 ? 9.09772 -34.07480 37.19715 1.000 18.96499 87 THR B N 1
ATOM 1917 C CA . THR B 1 92 ? 9.65407 -35.41659 37.00677 1.000 21.48277 87 THR B CA 1
ATOM 1918 C C . THR B 1 92 ? 9.72666 -35.76960 35.52438 1.000 22.44115 87 THR B C 1
ATOM 1919 O O . THR B 1 92 ? 10.75700 -36.23812 35.02434 1.000 20.28823 87 THR B O 1
ATOM 1923 N N . ASN B 1 93 ? 8.63148 -35.53836 34.80317 1.000 20.15084 88 ASN B N 1
ATOM 1924 C CA . ASN B 1 93 ? 8.60704 -35.85555 33.38064 1.000 16.90652 88 ASN B CA 1
ATOM 1925 C C . ASN B 1 93 ? 9.66028 -35.05785 32.61450 1.000 14.89186 88 ASN B C 1
ATOM 1926 O O . ASN B 1 93 ? 10.32031 -35.59855 31.71995 1.000 17.64473 88 ASN B O 1
ATOM 1931 N N . ARG B 1 94 ? 9.79910 -33.76173 32.90966 1.000 18.57382 89 ARG B N 1
ATOM 1932 C CA . ARG B 1 94 ? 10.81118 -32.95996 32.22635 1.000 17.95889 89 ARG B CA 1
ATOM 1933 C C . ARG B 1 94 ? 12.20514 -33.51278 32.48219 1.000 23.09293 89 ARG B C 1
ATOM 1934 O O . ARG B 1 94 ? 13.00466 -33.65779 31.55070 1.000 17.11487 89 ARG B O 1
ATOM 1942 N N . ILE B 1 95 ? 12.51070 -33.83892 33.74294 1.000 17.82855 90 ILE B N 1
ATOM 1943 C CA . ILE B 1 95 ? 13.82499 -34.39925 34.05563 1.000 18.04524 90 ILE B CA 1
ATOM 1944 C C . ILE B 1 95 ? 14.02030 -35.72403 33.33277 1.000 16.63704 90 ILE B C 1
ATOM 1945 O O . ILE B 1 95 ? 15.10710 -36.00691 32.81145 1.000 23.72220 90 ILE B O 1
ATOM 1950 N N . ASP B 1 96 ? 12.97732 -36.56970 33.31514 1.000 18.51050 91 ASP B N 1
ATOM 1951 C CA . ASP B 1 96 ? 13.05273 -37.85449 32.62700 1.000 18.28818 91 ASP B CA 1
ATOM 1952 C C . ASP B 1 96 ? 13.47429 -37.67642 31.17386 1.000 22.32339 91 ASP B C 1
ATOM 1953 O O . ASP B 1 96 ? 14.35074 -38.39725 30.67636 1.000 21.81707 91 ASP B O 1
ATOM 1958 N N . ARG B 1 97 ? 12.82451 -36.73878 30.46857 1.000 22.73868 92 ARG B N 1
ATOM 1959 C CA . ARG B 1 97 ? 13.13039 -36.50573 29.05478 1.000 20.42878 92 ARG B CA 1
ATOM 1960 C C . ARG B 1 97 ? 14.56867 -36.05364 28.87461 1.000 25.09701 92 ARG B C 1
ATOM 1961 O O . ARG B 1 97 ? 15.26841 -36.51301 27.96305 1.000 25.66459 92 ARG B O 1
ATOM 1969 N N . LEU B 1 98 ? 15.00117 -35.10294 29.70823 1.000 23.20975 93 LEU B N 1
ATOM 1970 C CA . LEU B 1 98 ? 16.34690 -34.55157 29.59328 1.000 23.68399 93 LEU B CA 1
ATOM 1971 C C . LEU B 1 98 ? 17.40404 -35.59026 29.94060 1.000 28.03505 93 LEU B C 1
ATOM 1972 O O . LEU B 1 98 ? 18.46247 -35.64238 29.30284 1.000 28.32309 93 LEU B O 1
ATOM 1977 N N . GLU B 1 99 ? 17.13086 -36.42335 30.94662 1.000 26.01066 94 GLU B N 1
ATOM 1978 C CA . GLU B 1 99 ? 18.07965 -37.45871 31.33898 1.000 24.43550 94 GLU B CA 1
ATOM 1979 C C . GLU B 1 99 ? 18.23084 -38.50791 30.24365 1.000 29.12216 94 GLU B C 1
ATOM 1980 O O . GLU B 1 99 ? 19.35161 -38.90140 29.89377 1.000 27.38965 94 GLU B O 1
ATOM 1986 N N . LYS B 1 100 ? 17.11042 -38.96872 29.68172 1.000 27.68123 95 LYS B N 1
ATOM 1987 C CA . LYS B 1 100 ? 17.18264 -39.93586 28.59283 1.000 33.82841 95 LYS B CA 1
ATOM 1988 C C . LYS B 1 100 ? 17.95282 -39.36390 27.40556 1.000 25.80642 95 LYS B C 1
ATOM 1989 O O . LYS B 1 100 ? 18.69023 -40.08593 26.72742 1.000 28.34921 95 LYS B O 1
ATOM 1992 N N . ALA B 1 101 ? 17.81536 -38.06294 27.15637 1.000 26.95386 96 ALA B N 1
ATOM 1993 C CA . ALA B 1 101 ? 18.50550 -37.41593 26.04689 1.000 33.28067 96 ALA B CA 1
ATOM 1994 C C . ALA B 1 101 ? 19.98375 -37.17404 26.32578 1.000 32.62375 96 ALA B C 1
ATOM 1995 O O . ALA B 1 101 ? 20.71695 -36.79942 25.40362 1.000 31.67396 96 ALA B O 1
ATOM 1997 N N . GLY B 1 102 ? 20.43061 -37.36863 27.56471 1.000 24.91401 97 GLY B N 1
ATOM 1998 C CA . GLY B 1 102 ? 21.81857 -37.16165 27.92661 1.000 27.74384 97 GLY B CA 1
ATOM 1999 C C . GLY B 1 102 ? 22.18261 -35.74114 28.29293 1.000 30.52573 97 GLY B C 1
ATOM 2000 O O . GLY B 1 102 ? 23.38035 -35.42213 28.35241 1.000 28.85947 97 GLY B O 1
ATOM 2001 N N . TRP B 1 103 ? 21.19445 -34.87861 28.55542 1.000 27.70913 98 TRP B N 1
ATOM 2002 C CA . TRP B 1 103 ? 21.47343 -33.48243 28.85604 1.000 27.60565 98 TRP B CA 1
ATOM 2003 C C . TRP B 1 103 ? 21.61686 -33.20708 30.34879 1.000 29.04296 98 TRP B C 1
ATOM 2004 O O . TRP B 1 103 ? 22.20099 -32.18218 30.72402 1.000 25.05354 98 TRP B O 1
ATOM 2015 N N . VAL B 1 104 ? 21.04704 -34.05539 31.20303 1.000 20.56646 99 VAL B N 1
ATOM 2016 C CA . VAL B 1 104 ? 21.17238 -33.92499 32.64938 1.000 19.29836 99 VAL B CA 1
ATOM 2017 C C . VAL B 1 104 ? 21.38358 -35.31164 33.23113 1.000 26.30295 99 VAL B C 1
ATOM 2018 O O . VAL B 1 104 ? 21.15520 -36.32898 32.57849 1.000 25.96021 99 VAL B O 1
ATOM 2022 N N . GLU B 1 105 ? 21.80191 -35.33542 34.48937 1.000 22.52670 100 GLU B N 1
ATOM 2023 C CA . GLU B 1 105 ? 22.01106 -36.56671 35.22301 1.000 25.26913 100 GLU B CA 1
ATOM 2024 C C . GLU B 1 105 ? 21.44354 -36.38613 36.61914 1.000 29.48543 100 GLU B C 1
ATOM 2025 O O . GLU B 1 105 ? 21.66031 -35.34533 37.24460 1.000 28.36657 100 GLU B O 1
ATOM 2031 N N . ARG B 1 106 ? 20.74304 -37.40151 37.11218 1.000 29.38043 101 ARG B N 1
ATOM 2032 C CA . ARG B 1 106 ? 20.26698 -37.37420 38.48409 1.000 30.68687 101 ARG B CA 1
ATOM 2033 C C . ARG B 1 106 ? 21.31953 -37.96782 39.40566 1.000 30.76285 101 ARG B C 1
ATOM 2034 O O . ARG B 1 106 ? 22.04522 -38.89650 39.03910 1.000 28.97706 101 ARG B O 1
ATOM 2042 N N . ARG B 1 107 ? 21.38464 -3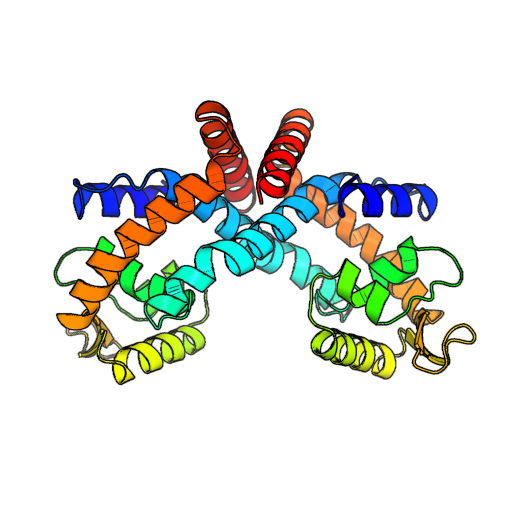7.43423 40.61974 1.000 25.87364 102 ARG B N 1
ATOM 2043 C CA . ARG B 1 107 ? 22.17395 -38.05707 41.66673 1.000 29.25304 102 ARG B CA 1
ATOM 2044 C C . ARG B 1 107 ? 21.52848 -37.73286 43.00462 1.000 28.84076 102 ARG B C 1
ATOM 2045 O O . ARG B 1 107 ? 20.71398 -36.81250 43.11803 1.000 28.49300 102 ARG B O 1
ATOM 2053 N N . ALA B 1 108 ? 21.86614 -38.52723 44.01286 1.000 28.96020 103 ALA B N 1
ATOM 2054 C CA . ALA B 1 108 ? 21.32307 -38.28537 45.34140 1.000 33.79734 103 ALA B CA 1
ATOM 2055 C C . ALA B 1 108 ? 21.83462 -36.95361 45.88542 1.000 37.22253 103 ALA B C 1
ATOM 2056 O O . ALA B 1 108 ? 22.99588 -36.58660 45.68131 1.000 34.21478 103 ALA B O 1
ATOM 2058 N N . ASN B 1 109 ? 20.95378 -36.22094 46.56218 1.000 34.66647 104 ASN B N 1
ATOM 2059 C CA . ASN B 1 109 ? 21.34271 -34.98413 47.23451 1.000 34.29173 104 ASN B CA 1
ATOM 2060 C C . ASN B 1 109 ? 21.95932 -35.32240 48.58429 1.000 34.90870 104 ASN B C 1
ATOM 2061 O O . ASN B 1 109 ? 21.25747 -35.85575 49.45111 1.000 29.57968 104 ASN B O 1
ATOM 2066 N N . PRO B 1 110 ? 23.24884 -35.03853 48.80650 1.000 34.97292 105 PRO B N 1
ATOM 2067 C CA . PRO B 1 110 ? 23.84306 -35.33325 50.12163 1.000 35.99078 105 PRO B CA 1
ATOM 2068 C C . PRO B 1 110 ? 23.18459 -34.57945 51.26299 1.000 36.53106 105 PRO B C 1
ATOM 2069 O O . PRO B 1 110 ? 23.26050 -35.02607 52.41351 1.000 36.69257 105 PRO B O 1
ATOM 2073 N N . ALA B 1 111 ? 22.57249 -33.42680 50.98212 1.000 42.53763 106 ALA B N 1
ATOM 2074 C CA . ALA B 1 111 ? 21.95215 -32.60732 52.01700 1.000 39.80150 106 ALA B CA 1
ATOM 2075 C C . ALA B 1 111 ? 20.59773 -33.12840 52.48610 1.000 37.01968 106 ALA B C 1
ATOM 2076 O O . ALA B 1 111 ? 20.11619 -32.68498 53.53227 1.000 42.01309 106 ALA B O 1
ATOM 2078 N N . ASP B 1 112 ? 19.96355 -34.04383 51.75510 1.000 36.30139 107 ASP B N 1
ATOM 2079 C CA . ASP B 1 112 ? 18.59491 -34.43401 52.08568 1.000 32.46967 107 ASP B CA 1
ATOM 2080 C C . ASP B 1 112 ? 18.34452 -35.84227 51.57379 1.000 33.46696 107 ASP B C 1
ATOM 2081 O O . ASP B 1 112 ? 18.35871 -36.07152 50.35824 1.000 32.40838 107 ASP B O 1
ATOM 2086 N N . GLY B 1 113 ? 18.07335 -36.76585 52.50285 1.000 33.12052 108 GLY B N 1
ATOM 2087 C CA . GLY B 1 113 ? 17.81725 -38.15466 52.15572 1.000 34.64081 108 GLY B CA 1
ATOM 2088 C C . GLY B 1 113 ? 16.61934 -38.35234 51.24685 1.000 33.43358 108 GLY B C 1
ATOM 2089 O O . GLY B 1 113 ? 16.53803 -39.36685 50.55220 1.000 31.52209 108 GLY B O 1
ATOM 2090 N N . ARG B 1 114 ? 15.68350 -37.41007 51.24151 1.000 27.70248 109 ARG B N 1
ATOM 2091 C CA . ARG B 1 114 ? 14.54014 -37.46357 50.34131 1.000 25.30324 109 ARG B CA 1
ATOM 2092 C C . ARG B 1 114 ? 14.88799 -37.00032 48.93776 1.000 25.79052 109 ARG B C 1
ATOM 2093 O O . ARG B 1 114 ? 14.07651 -37.17091 48.02103 1.000 26.25626 109 ARG B O 1
ATOM 2101 N N . GLY B 1 115 ? 16.05401 -36.38097 48.76880 1.000 29.19818 110 GLY B N 1
ATOM 2102 C CA . GLY B 1 115 ? 16.29745 -35.49429 47.65579 1.000 25.83361 110 GLY B CA 1
ATOM 2103 C C . GLY B 1 115 ? 17.17815 -36.03111 46.54146 1.000 29.63822 110 GLY B C 1
ATOM 2104 O O . GLY B 1 115 ? 17.91290 -37.01002 46.67648 1.000 31.60241 110 GLY B O 1
ATOM 2105 N N . THR B 1 116 ? 17.12269 -35.29979 45.43640 1.000 24.28077 111 THR B N 1
ATOM 2106 C CA . THR B 1 116 ? 17.86406 -35.55422 44.21503 1.000 23.13708 111 THR B CA 1
ATOM 2107 C C . THR B 1 116 ? 18.48376 -34.24769 43.74170 1.000 24.71488 111 THR B C 1
ATOM 2108 O O . THR B 1 116 ? 17.91238 -33.16700 43.93120 1.000 21.77398 111 THR B O 1
ATOM 2112 N N . LEU B 1 117 ? 19.66857 -34.34542 43.14735 1.000 25.25706 112 LEU B N 1
ATOM 2113 C CA . LEU B 1 117 ? 20.25560 -33.23662 42.41043 1.000 20.45657 112 LEU B CA 1
ATOM 2114 C C . LEU B 1 117 ? 20.20713 -33.57448 40.92620 1.000 20.88975 112 LEU B C 1
ATOM 2115 O O . LEU B 1 117 ? 20.59022 -34.67632 40.52483 1.000 26.09702 112 LEU B O 1
ATOM 2120 N N . VAL B 1 118 ? 19.65680 -32.66281 40.14008 1.000 19.64008 113 VAL B N 1
ATOM 2121 C CA . VAL B 1 118 ? 19.64579 -32.74641 38.68175 1.000 17.46824 113 VAL B CA 1
ATOM 2122 C C . VAL B 1 118 ? 20.76274 -31.84042 38.19506 1.000 20.85099 113 VAL B C 1
ATOM 2123 O O . VAL B 1 118 ? 20.76451 -30.64279 38.49986 1.000 22.43458 113 VAL B O 1
ATOM 2127 N N . ALA B 1 119 ? 21.73175 -32.39777 37.47600 1.000 23.71844 114 ALA B N 1
ATOM 2128 C CA . ALA B 1 119 ? 22.89349 -31.62512 37.06376 1.000 25.98461 114 ALA B CA 1
ATOM 2129 C C . ALA B 1 119 ? 23.06821 -31.68484 35.55518 1.000 22.58300 114 ALA B C 1
ATOM 2130 O O . ALA B 1 119 ? 22.86443 -32.73607 34.93821 1.000 25.98260 114 ALA B O 1
ATOM 2132 N N . LEU B 1 120 ? 23.49301 -30.55903 34.98106 1.000 25.17041 115 LEU B N 1
ATOM 2133 C CA . LEU B 1 120 ? 23.87921 -30.52155 33.57791 1.000 26.20642 115 LEU B CA 1
ATOM 2134 C C . LEU B 1 120 ? 25.00357 -31.50420 33.30621 1.000 25.84197 115 LEU B C 1
ATOM 2135 O O . LEU B 1 120 ? 25.94003 -31.63251 34.09875 1.000 29.08992 115 LEU B O 1
ATOM 2140 N N . THR B 1 121 ? 24.91462 -32.19378 32.17281 1.000 26.49206 116 THR B N 1
ATOM 2141 C CA . THR B 1 121 ? 26.06572 -32.89697 31.62896 1.000 29.77154 116 THR B CA 1
ATOM 2142 C C . THR B 1 121 ? 26.87961 -31.93089 30.78116 1.000 25.42276 116 THR B C 1
ATOM 2143 O O . THR B 1 121 ? 26.45690 -30.80896 30.50595 1.000 25.18539 116 THR B O 1
ATOM 2147 N N . SER B 1 122 ? 28.05366 -32.38623 30.33816 1.000 29.06595 117 SER B N 1
ATOM 2148 C CA . SER B 1 122 ? 28.84509 -31.57134 29.42266 1.000 33.89115 117 SER B CA 1
ATOM 2149 C C . SER B 1 122 ? 28.07875 -31.30270 28.13920 1.000 31.58369 117 SER B C 1
ATOM 2150 O O . SER B 1 122 ? 28.05493 -30.16728 27.64549 1.000 28.14890 117 SER B O 1
ATOM 2153 N N . ALA B 1 123 ? 27.40561 -32.32735 27.61087 1.000 29.17859 118 ALA B N 1
ATOM 2154 C CA . ALA B 1 123 ? 26.62790 -32.14506 26.39451 1.000 29.48924 118 ALA B CA 1
ATOM 2155 C C . ALA B 1 123 ? 25.44877 -31.21267 26.63467 1.000 31.46003 118 ALA B C 1
ATOM 2156 O O . ALA B 1 123 ? 25.13391 -30.37127 25.78218 1.000 26.87629 118 ALA B O 1
ATOM 2158 N N . GLY B 1 124 ? 24.78178 -31.35153 27.78564 1.000 27.96456 119 GLY B N 1
ATOM 2159 C CA . GLY B 1 124 ? 23.67915 -30.45044 28.10767 1.000 26.86184 119 GLY B CA 1
ATOM 2160 C C . GLY B 1 124 ? 24.12166 -29.00545 28.26397 1.000 31.38061 119 GLY B C 1
ATOM 2161 O O . GLY B 1 124 ? 23.43667 -28.08576 27.80778 1.000 23.50291 1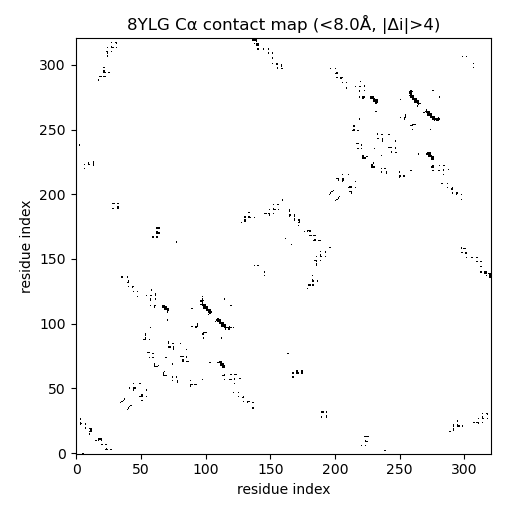19 GLY B O 1
ATOM 2162 N N . ARG B 1 125 ? 25.25943 -28.78005 28.93689 1.000 25.81196 120 ARG B N 1
ATOM 2163 C CA . ARG B 1 125 ? 25.78369 -27.41853 29.06745 1.000 25.48624 120 ARG B CA 1
ATOM 2164 C C . ARG B 1 125 ? 26.12819 -26.83163 27.70078 1.000 29.46364 120 ARG B C 1
ATOM 2165 O O . ARG B 1 125 ? 25.78755 -25.67934 27.40682 1.000 26.27142 120 ARG B O 1
ATOM 2173 N N . ALA B 1 126 ? 26.77543 -27.61937 26.83443 1.000 24.73644 121 ALA B N 1
ATOM 2174 C CA . ALA B 1 126 ? 27.09128 -27.11876 25.50139 1.000 25.05747 121 ALA B CA 1
ATOM 2175 C C . ALA B 1 126 ? 25.82472 -26.76360 24.73966 1.000 25.60233 121 ALA B C 1
ATOM 2176 O O . ALA B 1 126 ? 25.76204 -25.72068 24.07583 1.000 24.68886 121 ALA B O 1
ATOM 2178 N N . LEU B 1 127 ? 24.79001 -27.60154 24.85308 1.000 23.54343 122 LEU B N 1
ATOM 2179 C CA . LEU B 1 127 ? 23.53751 -27.33483 24.14602 1.000 23.41178 122 LEU B CA 1
ATOM 2180 C C . LEU B 1 127 ? 22.91036 -26.01913 24.60023 1.000 25.07593 122 LEU B C 1
ATOM 2181 O O . LEU B 1 127 ? 22.61429 -25.13522 23.78499 1.000 21.59193 122 LEU B O 1
ATOM 2186 N N . ILE B 1 128 ? 22.69535 -25.86852 25.90660 1.000 21.09821 123 ILE B N 1
ATOM 2187 C CA . ILE B 1 128 ? 22.02684 -24.66669 26.38805 1.000 20.10953 123 ILE B CA 1
ATOM 2188 C C . ILE B 1 128 ? 22.90460 -23.43108 26.20039 1.000 19.72298 123 ILE B C 1
ATOM 2189 O O . ILE B 1 128 ? 22.38849 -22.32535 25.99777 1.000 19.12276 123 ILE B O 1
ATOM 2194 N N . ASP B 1 129 ? 24.24036 -23.57406 26.28048 1.000 20.28783 124 ASP B N 1
ATOM 2195 C CA . ASP B 1 129 ? 25.09731 -22.41721 26.04172 1.000 21.16250 124 ASP B CA 1
ATOM 2196 C C . ASP B 1 129 ? 24.93385 -21.86642 24.62970 1.000 26.73457 124 ASP B C 1
ATOM 2197 O O . ASP B 1 129 ? 25.08580 -20.65622 24.41553 1.000 25.40531 124 ASP B O 1
ATOM 2202 N N . ASP B 1 130 ? 24.66673 -22.72968 23.64659 1.000 23.64977 125 ASP B N 1
ATOM 2203 C CA . ASP B 1 130 ? 24.42945 -22.22327 22.29550 1.000 22.87578 125 ASP B CA 1
ATOM 2204 C C . ASP B 1 130 ? 22.99137 -21.74587 22.14697 1.000 25.94875 125 ASP B C 1
ATOM 2205 O O . ASP B 1 130 ? 22.74217 -20.66026 21.61297 1.000 24.07981 125 ASP B O 1
ATOM 2210 N N . ALA B 1 131 ? 22.03150 -22.55087 22.62318 1.000 22.32609 126 ALA B N 1
ATOM 2211 C CA . ALA B 1 131 ? 20.61883 -22.22583 22.43508 1.000 22.06323 126 ALA B CA 1
ATOM 2212 C C . ALA B 1 131 ? 20.25198 -20.89838 23.08950 1.000 23.68755 126 ALA B C 1
ATOM 2213 O O . ALA B 1 131 ? 19.42067 -20.14865 22.55741 1.000 18.56112 126 ALA B O 1
ATOM 2215 N N . VAL B 1 132 ? 20.82009 -20.60589 24.26908 1.000 19.74573 127 VAL B N 1
ATOM 2216 C CA . VAL B 1 132 ? 20.45402 -19.36902 24.95241 1.000 23.91689 127 VAL B CA 1
ATOM 2217 C C . VAL B 1 132 ? 20.86953 -18.15062 24.13282 1.000 18.57789 127 VAL B C 1
ATOM 2218 O O . VAL B 1 132 ? 20.19138 -17.11736 24.16386 1.000 22.18505 127 VAL B O 1
ATOM 2222 N N . VAL B 1 133 ? 21.96358 -18.24250 23.37850 1.000 19.51257 128 VAL B N 1
ATOM 2223 C CA . VAL B 1 133 ? 22.36485 -17.10710 22.55216 1.000 22.49401 128 VAL B CA 1
ATOM 2224 C C . VAL B 1 133 ? 21.33989 -16.87765 21.44517 1.000 22.96702 128 VAL B C 1
ATOM 2225 O O . VAL B 1 133 ? 20.87440 -15.75223 21.22524 1.000 21.30960 128 VAL B O 1
ATOM 2229 N N . ALA B 1 134 ? 20.96670 -17.94995 20.74229 1.000 22.11478 129 ALA B N 1
ATOM 2230 C CA . ALA B 1 134 ? 19.95598 -17.83988 19.69096 1.000 23.45798 129 ALA B CA 1
ATOM 2231 C C . ALA B 1 134 ? 18.63091 -17.35812 20.26046 1.000 22.68208 129 ALA B C 1
ATOM 2232 O O . ALA B 1 134 ? 17.95980 -16.50504 19.66229 1.000 20.86176 129 ALA B O 1
ATOM 2234 N N . HIS B 1 135 ? 18.26190 -17.87383 21.43876 1.000 18.61186 130 HIS B N 1
ATOM 2235 C CA . HIS B 1 135 ? 17.02590 -17.48573 22.11252 1.000 18.36575 130 HIS B CA 1
ATOM 2236 C C . HIS B 1 135 ? 16.98737 -15.98451 22.36856 1.000 23.22407 130 HIS B C 1
ATOM 2237 O O . HIS B 1 135 ? 15.97583 -15.32292 22.10705 1.000 20.57593 130 HIS B O 1
ATOM 2244 N N . VAL B 1 136 ? 18.07545 -15.43339 22.91649 1.000 20.17876 131 VAL B N 1
ATOM 2245 C CA . VAL B 1 136 ? 18.11000 -14.00301 23.21233 1.000 23.47294 131 VAL B CA 1
ATOM 2246 C C . VAL B 1 136 ? 18.03209 -13.18562 21.92625 1.000 25.70916 131 VAL B C 1
ATOM 2247 O O . VAL B 1 136 ? 17.32198 -12.17232 21.85997 1.000 24.25361 131 VAL B O 1
ATOM 2251 N N . ASP B 1 137 ? 18.74509 -13.61732 20.87880 1.000 22.56779 132 ASP B N 1
ATOM 2252 C CA . ASP B 1 137 ? 18.59846 -12.96990 19.57581 1.000 24.03807 132 ASP B CA 1
ATOM 2253 C C . ASP B 1 137 ? 17.15076 -13.03081 19.10463 1.000 22.98708 132 ASP B C 1
ATOM 2254 O O . ASP B 1 137 ? 16.61875 -12.05313 18.56017 1.000 22.05904 132 ASP B O 1
ATOM 2259 N N . ASN B 1 138 ? 16.51456 -14.19031 19.28593 1.000 18.38464 133 ASN B N 1
ATOM 2260 C CA . ASN B 1 138 ? 15.11492 -14.38488 18.93052 1.000 23.45424 133 ASN B CA 1
ATOM 2261 C C . ASN B 1 138 ? 14.21225 -13.43581 19.71731 1.000 22.03980 133 ASN B C 1
ATOM 2262 O O . ASN B 1 138 ? 13.33255 -12.77411 19.15025 1.000 24.21467 133 ASN B O 1
ATOM 2267 N N . GLN B 1 139 ? 14.42028 -13.35759 21.03160 1.000 18.63823 134 GLN B N 1
ATOM 2268 C CA . GLN B 1 139 ? 13.60524 -12.47596 21.85811 1.000 18.56977 134 GLN B CA 1
ATOM 2269 C C . GLN B 1 139 ? 13.74469 -11.02370 21.42620 1.000 21.47913 134 GLN B C 1
ATOM 2270 O O . GLN B 1 139 ? 12.75770 -10.28143 21.39211 1.000 20.66058 134 GLN B O 1
ATOM 2276 N N . ARG B 1 140 ? 14.96999 -10.58524 21.13056 1.000 21.83248 135 ARG B N 1
ATOM 2277 C CA . ARG B 1 140 ? 15.16438 -9.19331 20.74394 1.000 23.70635 135 ARG B CA 1
ATOM 2278 C C . ARG B 1 140 ? 14.43853 -8.86929 19.45081 1.000 23.31809 135 ARG B C 1
ATOM 2279 O O . ARG B 1 140 ? 13.87632 -7.77688 19.31102 1.000 26.42428 135 ARG B O 1
ATOM 2287 N N . ARG B 1 141 ? 14.45840 -9.79106 18.47969 1.000 20.37039 136 ARG B N 1
ATOM 2288 C CA . ARG B 1 141 ? 13.71996 -9.54390 17.24742 1.000 25.73073 136 ARG B CA 1
ATOM 2289 C C . ARG B 1 141 ? 12.22147 -9.47530 17.52436 1.000 23.73896 136 ARG B C 1
ATOM 2290 O O . ARG B 1 141 ? 11.53026 -8.58237 17.01998 1.000 24.99391 136 ARG B O 1
ATOM 2293 N N . VAL B 1 142 ? 11.71516 -10.38645 18.36032 1.000 23.37025 137 VAL B N 1
ATOM 2294 C CA . VAL B 1 142 ? 10.30981 -10.36447 18.76708 1.000 24.13392 137 VAL B CA 1
ATOM 2295 C C . VAL B 1 142 ? 9.93530 -8.99893 19.32723 1.000 31.51239 137 VAL B C 1
ATOM 2296 O O . VAL B 1 142 ? 8.88913 -8.43721 18.98873 1.000 28.27940 137 VAL B O 1
ATOM 2300 N N . LEU B 1 143 ? 10.80912 -8.42175 20.15104 1.000 27.25429 138 LEU B N 1
ATOM 2301 C CA . LEU B 1 143 ? 10.53118 -7.16620 20.82677 1.000 21.06467 138 LEU B CA 1
ATOM 2302 C C . LEU B 1 143 ? 10.87292 -5.94316 19.98795 1.000 26.70709 138 LEU B C 1
ATOM 2303 O O . LEU B 1 143 ? 10.54136 -4.82399 20.39550 1.000 25.97023 138 LEU B O 1
ATOM 2308 N N . SER B 1 144 ? 11.51218 -6.13460 18.82837 1.000 30.45437 139 SER B N 1
ATOM 2309 C CA . SER B 1 144 ? 12.01914 -5.01935 18.03272 1.000 28.70080 139 SER B CA 1
ATOM 2310 C C . SER B 1 144 ? 10.90982 -4.10242 17.52688 1.000 29.66600 139 SER B C 1
ATOM 2311 O O . SER B 1 144 ? 11.19669 -2.97654 17.11829 1.000 31.73108 139 SER B O 1
ATOM 2314 N N . ALA B 1 145 ? 9.64932 -4.54525 17.54984 1.000 28.72331 140 ALA B N 1
ATOM 2315 C CA . ALA B 1 145 ? 8.56273 -3.64456 17.18433 1.000 35.18365 140 ALA B CA 1
ATOM 2316 C C . ALA B 1 145 ? 8.36066 -2.54386 18.21544 1.000 34.85999 140 ALA B C 1
ATOM 2317 O O . ALA B 1 145 ? 7.71471 -1.53449 17.91217 1.000 35.60887 140 ALA B O 1
ATOM 2319 N N . LEU B 1 146 ? 8.88719 -2.71997 19.42173 1.000 28.11207 141 LEU B N 1
ATOM 2320 C CA . LEU B 1 146 ? 8.80801 -1.71916 20.47756 1.000 24.74305 141 LEU B CA 1
ATOM 2321 C C . LEU B 1 146 ? 10.15053 -1.01790 20.63927 1.000 26.51793 141 LEU B C 1
ATOM 2322 O O . LEU B 1 146 ? 11.20172 -1.65566 20.54854 1.000 27.09990 141 LEU B O 1
ATOM 2327 N N . SER B 1 147 ? 10.11125 0.28428 20.92071 1.000 27.34562 142 SER B N 1
ATOM 2328 C CA . SER B 1 147 ? 11.33656 1.00701 21.22983 1.000 33.20729 142 SER B CA 1
ATOM 2329 C C . SER B 1 147 ? 11.86959 0.55490 22.58649 1.000 31.89545 142 SER B C 1
ATOM 2330 O O . SER B 1 147 ? 11.17940 -0.11195 23.35516 1.000 26.64274 142 SER B O 1
ATOM 2333 N N . ALA B 1 148 ? 13.11779 0.93853 22.88476 1.000 31.28442 143 ALA B N 1
ATOM 2334 C CA . ALA B 1 148 ? 13.68095 0.61147 24.19141 1.000 34.19566 143 ALA B CA 1
ATOM 2335 C C . ALA B 1 148 ? 12.79234 1.13138 25.31651 1.000 30.96753 143 ALA B C 1
ATOM 2336 O O . ALA B 1 148 ? 12.51761 0.41305 26.28358 1.000 29.81302 143 ALA B O 1
ATOM 2338 N N . ALA B 1 149 ? 12.32505 2.37815 25.20304 1.000 32.51768 144 ALA B N 1
ATOM 2339 C CA . ALA B 1 149 ? 11.47323 2.94746 26.24363 1.000 27.66249 144 ALA B CA 1
ATOM 2340 C C . ALA B 1 149 ? 10.14430 2.20345 26.35449 1.000 28.44961 144 ALA B C 1
ATOM 2341 O O . ALA B 1 149 ? 9.62709 2.01356 27.45852 1.000 27.50329 144 ALA B O 1
ATOM 2343 N N . GLU B 1 150 ? 9.56293 1.79623 25.22243 1.000 28.90364 145 GLU B N 1
ATOM 2344 C CA . GLU B 1 150 ? 8.30835 1.04455 25.26644 1.000 27.05713 145 GLU B CA 1
ATOM 2345 C C . GLU B 1 150 ? 8.49893 -0.32673 25.90685 1.000 22.52578 145 GLU B C 1
ATOM 2346 O O . GLU B 1 150 ? 7.62269 -0.80538 26.64036 1.000 25.06907 145 GLU B O 1
ATOM 2352 N N . GLN B 1 151 ? 9.61843 -0.98964 25.61922 1.000 20.33247 146 GLN B N 1
ATOM 2353 C CA . GLN B 1 151 ? 9.88553 -2.27172 26.26280 1.000 20.52248 146 GLN B CA 1
ATOM 2354 C C . GLN B 1 151 ? 10.03585 -2.10308 27.76990 1.000 24.65308 146 GLN B C 1
ATOM 2355 O O . GLN B 1 151 ? 9.55083 -2.93947 28.54647 1.000 24.76262 146 GLN B O 1
ATOM 2361 N N . ARG B 1 152 ? 10.72030 -1.03666 28.20306 1.000 24.91492 147 ARG B N 1
ATOM 2362 C CA . ARG B 1 152 ? 10.82778 -0.77385 29.63653 1.000 25.41085 147 ARG B CA 1
ATOM 2363 C C . ARG B 1 152 ? 9.45567 -0.49349 30.23759 1.000 29.05087 147 ARG B C 1
ATOM 2364 O O . ARG B 1 152 ? 9.12841 -0.99241 31.31956 1.000 25.49791 147 ARG B O 1
ATOM 2372 N N . GLN B 1 153 ? 8.63700 0.29652 29.54285 1.000 26.77258 148 GLN B N 1
ATOM 2373 C CA . GLN B 1 153 ? 7.29629 0.57968 30.03984 1.000 30.98520 148 GLN B CA 1
ATOM 2374 C C . GLN B 1 153 ? 6.44825 -0.68584 30.09146 1.000 26.86887 148 GLN B C 1
ATOM 2375 O O . GLN B 1 153 ? 5.71434 -0.91070 31.06182 1.000 22.78644 148 GLN B O 1
ATOM 2381 N N . LEU B 1 154 ? 6.53961 -1.53058 29.06038 1.000 20.85656 149 LEU B N 1
ATOM 2382 C CA . LEU B 1 154 ? 5.80053 -2.78784 29.07826 1.000 22.53397 149 LEU B CA 1
ATOM 2383 C C . LEU B 1 154 ? 6.23373 -3.66302 30.24786 1.000 25.14361 149 LEU B C 1
ATOM 2384 O O . LEU B 1 154 ? 5.39219 -4.26714 30.92812 1.000 20.10682 149 LEU B O 1
ATOM 2389 N N . ALA B 1 155 ? 7.54276 -3.73178 30.49886 1.000 22.58995 150 ALA B N 1
ATOM 2390 C CA . ALA B 1 155 ? 8.05828 -4.49917 31.62683 1.000 20.38911 150 ALA B CA 1
ATOM 2391 C C . ALA B 1 155 ? 7.52608 -3.96376 32.95180 1.000 21.60933 150 ALA B C 1
ATOM 2392 O O . ALA B 1 155 ? 7.19067 -4.74319 33.84691 1.000 20.89354 150 ALA B O 1
ATOM 2394 N N . LYS B 1 156 ? 7.46617 -2.63601 33.10363 1.000 23.54673 151 LYS B N 1
ATOM 2395 C CA . LYS B 1 156 ? 6.96938 -2.06118 34.34861 1.000 23.51665 151 LYS B CA 1
ATOM 2396 C C . LYS B 1 156 ? 5.48801 -2.35067 34.53000 1.000 22.86205 151 LYS B C 1
ATOM 2397 O O . LYS B 1 156 ? 5.05523 -2.73152 35.62723 1.000 21.66410 151 LYS B O 1
ATOM 2399 N N . LEU B 1 157 ? 4.69600 -2.17556 33.46497 1.000 21.24274 152 LEU B N 1
ATOM 2400 C CA . LEU B 1 157 ? 3.25857 -2.42483 33.56217 1.000 24.67858 152 LEU B CA 1
ATOM 2401 C C . LEU B 1 157 ? 2.97070 -3.88744 33.86039 1.000 20.75152 152 LEU B C 1
ATOM 2402 O O . LEU B 1 157 ? 2.05006 -4.20257 34.62460 1.000 21.36720 152 LEU B O 1
ATOM 2407 N N . LEU B 1 158 ? 3.72889 -4.79980 33.24656 1.000 17.06867 153 LEU B N 1
ATOM 2408 C CA . LEU B 1 158 ? 3.52402 -6.21285 33.53459 1.000 18.67836 153 LEU B CA 1
ATOM 2409 C C . LEU B 1 158 ? 3.93794 -6.55639 34.96631 1.000 19.01570 153 LEU B C 1
ATOM 2410 O O . LEU B 1 158 ? 3.30058 -7.39610 35.60541 1.000 21.72513 153 LEU B O 1
ATOM 2415 N N . ASP B 1 159 ? 5.00264 -5.93080 35.48466 1.000 20.99955 154 ASP B N 1
ATOM 2416 C CA . ASP B 1 159 ? 5.38587 -6.16171 36.87816 1.000 20.03697 154 ASP B CA 1
ATOM 2417 C C . ASP B 1 159 ? 4.29952 -5.66708 37.82899 1.000 21.24210 154 ASP B C 1
ATOM 2418 O O . ASP B 1 159 ? 3.99199 -6.32228 38.83147 1.000 22.90109 154 ASP B O 1
ATOM 2423 N N . LYS B 1 160 ? 3.72868 -4.49414 37.54648 1.000 21.30603 155 LYS B N 1
ATOM 2424 C CA . LYS B 1 160 ? 2.64520 -3.98761 38.38131 1.000 22.90498 155 LYS B CA 1
ATOM 2425 C C . LYS B 1 160 ? 1.44878 -4.93616 38.33672 1.000 20.96341 155 LYS B C 1
ATOM 2426 O O . LYS B 1 160 ? 0.81268 -5.20192 39.36047 1.000 23.84891 155 LYS B O 1
ATOM 2432 N N . LEU B 1 161 ? 1.14135 -5.47202 37.15975 1.000 19.76661 156 LEU B N 1
ATOM 2433 C CA . LEU B 1 161 ? 0.00850 -6.38766 37.03958 1.000 25.30536 156 LEU B CA 1
ATOM 2434 C C . LEU B 1 161 ? 0.26947 -7.69541 37.78320 1.000 23.83486 156 LEU B C 1
ATOM 2435 O O . LEU B 1 161 ? -0.62139 -8.21887 38.46515 1.000 23.23776 156 LEU B O 1
ATOM 2440 N N . LEU B 1 162 ? 1.49424 -8.21246 37.69426 1.000 23.02696 157 LEU B N 1
ATOM 2441 C CA . LEU B 1 162 ? 1.85108 -9.43863 38.40279 1.000 24.47956 157 LEU B CA 1
ATOM 2442 C C . LEU B 1 162 ? 1.82969 -9.25105 39.91197 1.000 27.16121 157 LEU B C 1
ATOM 2443 O O . LEU B 1 162 ? 1.38783 -10.14482 40.64377 1.000 28.67911 157 LEU B O 1
ATOM 2448 N N . GLN B 1 163 ? 2.34002 -8.11670 40.40326 1.000 27.02622 158 GLN B N 1
ATOM 2449 C CA . GLN B 1 163 ? 2.28390 -7.85371 41.83640 1.000 32.73051 158 GLN B CA 1
ATOM 2450 C C . GLN B 1 163 ? 0.83930 -7.74993 42.31266 1.000 34.21366 158 GLN B C 1
ATOM 2451 O O . GLN B 1 163 ? 0.51908 -8.16200 43.43089 1.000 34.68729 158 GLN B O 1
ATOM 2457 N N . GLY B 1 164 ? -0.04285 -7.19986 41.47045 1.000 32.66504 159 GLY B N 1
ATOM 2458 C CA . GLY B 1 164 ? -1.46376 -7.18272 41.78855 1.000 32.73339 159 GLY B CA 1
ATOM 2459 C C . GLY B 1 164 ? -2.00936 -8.55824 42.11454 1.000 37.68320 159 GLY B C 1
ATOM 2460 O O . GLY B 1 164 ? -2.80808 -8.71714 43.04075 1.000 43.82134 159 GLY B O 1
ATOM 2461 N N . GLN B 1 165 ? -1.60586 -9.56408 41.34904 1.000 34.93922 160 GLN B N 1
ATOM 2462 C CA . GLN B 1 165 ? -1.99858 -10.94280 41.61521 1.000 36.51552 160 GLN B CA 1
ATOM 2463 C C . GLN B 1 165 ? -1.32689 -11.37882 42.91502 1.000 39.23480 160 GLN B C 1
ATOM 2464 O O . GLN B 1 165 ? -1.90699 -12.11475 43.70610 1.000 44.22916 160 GLN B O 1
#

Solvent-accessible surface area: 15162 Å² total; per-residue (Å²): 167,39,108,10,15,89,12,0,82,41,3,105,86,53,31,111,104,26,74,1,48,6,23,39,5,8,29,27,3,105,28,0,19,75,13,4,24,104,72,68,12,42,58,9,11,62,177,45,59,2,113,55,12,19,12,51,2,0,7,10,0,8,41,41,8,80,94,35,18,40,40,37,69,40,3,60,88,27,13,46,42,69,67,47,56,0,67,76,49,1,66,149,1,64,190,56,34,56,3,106,74,112,82,20,125,94,47,91,223,24,37,29,0,8,20,32,102,48,0,86,62,30,0,31,84,0,0,62,31,14,0,50,19,8,97,147,2,0,85,36,6,56,65,56,48,45,157,69,0,12,50,4,0,31,93,0,15,119,43,24,122,168,38,105,8,14,97,12,4,80,43,3,106,84,54,31,110,109,19,70,0,49,6,25,31,4,9,27,28,3,104,23,0,20,64,13,4,23,106,53,95,13,45,62,32,11,61,199,54,60,2,113,55,12,20,12,50,1,0,7,9,0,7,39,42,8,81,96,32,19,38,37,37,68,41,2,62,74,33,18,41,43,70,64,48,56,1,68,78,50,1,63,146,1,61,120,57,33,59,1,110,80,115,82,20,126,96,46,92,225,22,36,29,0,7,20,25,102,54,0,96,62,29,0,28,83,0,0,50,28,15,1,72,30,7,107,91,7,0,81,37,5,59,63,59,38,44,159,70,0,13,59,13,0,32,89,0,24,136,41,62

B-factor: mean 29.18, std 9.84, range [13.13, 82.67]

Organism: Burkholderia thailandensis (strain ATCC 700388 / DSM 13276 / CCUG 48851 / CIP 106301 / E264) (NCBI:txid271848)

Radius of gyration: 21.84 Å; Cα contacts (8 Å, |Δi|>4): 405; chains: 2; bounding box: 60×45×50 Å